Protein AF-A0A7K8Z6L1-F1 (afdb_monomer)

Radius of gyration: 81.65 Å; Cα contacts (8 Å, |Δi|>4): 0; chains: 1; bounding box: 143×23×242 Å

Foldseek 3Di:
DVVVVVVVVVVVVVVVVVVVVVVVVVVVVVVVVVVVVVVVVVVVVVVVVVVVVVVVVVVVVVVVVVVVVVVVVVVVVVVVVVVVVVVVVVVVVVVVVVVVVVVVVVVVVVVVVVVVVVVVVVVVVVVVVVVVVVVVVVVVVVVVVVVVVVVVVVVVVVVVVVVVVVVVVVVVVVVVVVVVVVVVVVPDPDDD

Structure (mmCIF, N/CA/C/O backbone):
data_AF-A0A7K8Z6L1-F1
#
_entry.id   AF-A0A7K8Z6L1-F1
#
loop_
_atom_site.group_PDB
_atom_site.id
_atom_site.type_symbol
_atom_site.label_atom_id
_atom_site.label_alt_id
_atom_site.label_comp_id
_atom_site.label_asym_id
_atom_site.label_entity_id
_atom_site.label_seq_id
_atom_site.pdbx_PDB_ins_code
_atom_site.Cartn_x
_atom_site.Cartn_y
_atom_site.Cartn_z
_atom_site.occupancy
_atom_site.B_iso_or_equiv
_atom_site.auth_seq_id
_atom_site.auth_comp_id
_atom_site.auth_asym_id
_atom_site.auth_atom_id
_atom_site.pdbx_PDB_model_num
ATOM 1 N N . GLY A 1 1 ? 60.116 11.862 -122.628 1.00 58.00 1 GLY A N 1
ATOM 2 C CA . GLY A 1 1 ? 59.256 12.726 -121.790 1.00 58.00 1 GLY A CA 1
ATOM 3 C C . GLY A 1 1 ? 58.070 11.979 -121.198 1.00 58.00 1 GLY A C 1
ATOM 4 O O . GLY A 1 1 ? 58.020 11.800 -119.991 1.00 58.00 1 GLY A O 1
ATOM 5 N N . VAL A 1 2 ? 57.140 11.505 -122.036 1.00 69.19 2 VAL A N 1
ATOM 6 C CA . VAL A 1 2 ? 55.803 11.019 -121.624 1.00 69.19 2 VAL A CA 1
ATOM 7 C C . VAL A 1 2 ? 55.806 9.755 -120.742 1.00 69.19 2 VAL A C 1
ATOM 9 O O . VAL A 1 2 ? 55.042 9.691 -119.783 1.00 69.19 2 VAL A O 1
ATOM 12 N N . PHE A 1 3 ? 56.673 8.769 -121.003 1.00 73.12 3 PHE A N 1
ATOM 13 C CA . PHE A 1 3 ? 56.763 7.545 -120.182 1.00 73.12 3 PHE A CA 1
ATOM 14 C C . PHE A 1 3 ? 57.293 7.808 -118.764 1.00 73.12 3 PHE A C 1
ATOM 16 O O . PHE A 1 3 ? 56.740 7.305 -117.789 1.00 73.12 3 PHE A O 1
ATOM 23 N N . LEU A 1 4 ? 58.334 8.639 -118.643 1.00 75.44 4 LEU A N 1
ATOM 24 C CA . LEU A 1 4 ? 58.909 9.017 -117.349 1.00 75.44 4 LEU A CA 1
ATOM 25 C C . LEU A 1 4 ? 57.911 9.848 -116.528 1.00 75.44 4 LEU A C 1
ATOM 27 O O . LEU A 1 4 ? 57.766 9.629 -115.331 1.00 75.44 4 LEU A O 1
ATOM 31 N N . TYR A 1 5 ? 57.173 10.743 -117.192 1.00 80.94 5 TYR A N 1
ATOM 32 C CA . TYR A 1 5 ? 56.110 11.539 -116.581 1.00 80.94 5 TYR A CA 1
ATOM 33 C C . TYR A 1 5 ? 54.961 10.670 -116.051 1.00 80.94 5 TYR A C 1
ATOM 35 O O . TYR A 1 5 ? 54.575 10.832 -114.899 1.00 80.94 5 TYR A O 1
ATOM 43 N N . ASN A 1 6 ? 54.471 9.695 -116.829 1.00 79.94 6 ASN A N 1
ATOM 44 C CA . ASN A 1 6 ? 53.424 8.771 -116.374 1.00 79.94 6 ASN A CA 1
ATOM 45 C C . ASN A 1 6 ? 53.887 7.891 -115.201 1.00 79.94 6 ASN A C 1
ATOM 47 O O . ASN A 1 6 ? 53.141 7.699 -114.243 1.00 79.94 6 ASN A O 1
ATOM 51 N N . HIS A 1 7 ? 55.129 7.395 -115.228 1.00 82.44 7 HIS A N 1
ATOM 52 C CA . HIS A 1 7 ? 55.682 6.607 -114.123 1.00 82.44 7 HIS A CA 1
ATOM 53 C C . HIS A 1 7 ? 55.830 7.440 -112.840 1.00 82.44 7 HIS A C 1
ATOM 55 O O . HIS A 1 7 ? 55.477 6.981 -111.752 1.00 82.44 7 HIS A O 1
ATOM 61 N N . LEU A 1 8 ? 56.305 8.683 -112.964 1.00 82.81 8 LEU A N 1
ATOM 62 C CA . LEU A 1 8 ? 56.377 9.631 -111.853 1.00 82.81 8 LEU A CA 1
ATOM 63 C C . LEU A 1 8 ? 54.981 9.984 -111.329 1.00 82.81 8 LEU A C 1
ATOM 65 O O . LEU A 1 8 ? 54.769 9.951 -110.123 1.00 82.81 8 LEU A O 1
ATOM 69 N N . GLN A 1 9 ? 54.010 10.231 -112.209 1.00 88.44 9 GLN A N 1
ATOM 70 C CA . GLN A 1 9 ? 52.623 10.511 -111.834 1.00 88.44 9 GLN A CA 1
ATOM 71 C C . GLN A 1 9 ? 51.982 9.332 -111.090 1.00 88.44 9 GLN A C 1
ATOM 73 O O . GLN A 1 9 ? 51.271 9.532 -110.107 1.00 88.44 9 GLN A O 1
ATOM 78 N N . GLN A 1 10 ? 52.258 8.097 -111.513 1.00 87.56 10 GLN A N 1
ATOM 79 C CA . GLN A 1 10 ? 51.780 6.901 -110.824 1.00 87.56 10 GLN A CA 1
ATOM 80 C C . GLN A 1 10 ? 52.437 6.738 -109.449 1.00 87.56 10 GLN A C 1
ATOM 82 O O . GLN A 1 10 ? 51.730 6.464 -108.481 1.00 87.56 10 GLN A O 1
ATOM 87 N N . LYS A 1 11 ? 53.752 6.985 -109.336 1.00 88.44 11 LYS A N 1
ATOM 88 C CA . LYS A 1 11 ? 54.462 6.988 -108.047 1.00 88.44 11 LYS A CA 1
ATOM 89 C C . LYS A 1 11 ? 53.935 8.055 -107.088 1.00 88.44 11 LYS A C 1
ATOM 91 O O . LYS A 1 11 ? 53.739 7.753 -105.911 1.00 88.44 11 LYS A O 1
ATOM 96 N N . VAL A 1 12 ? 53.660 9.261 -107.588 1.00 89.25 12 VAL A N 1
ATOM 97 C CA . VAL A 1 12 ? 53.046 10.351 -106.814 1.00 89.25 12 VAL A CA 1
ATOM 98 C C . VAL A 1 12 ? 51.666 9.931 -106.310 1.00 89.25 12 VAL A C 1
ATOM 100 O O . VAL A 1 12 ? 51.447 9.952 -105.105 1.00 89.25 12 VAL A O 1
ATOM 103 N N . ARG A 1 13 ? 50.790 9.406 -107.178 1.00 91.12 13 ARG A N 1
ATOM 104 C CA . ARG A 1 13 ? 49.461 8.907 -106.770 1.00 91.12 13 ARG A CA 1
ATOM 105 C C . ARG A 1 13 ? 49.534 7.798 -105.719 1.00 91.12 13 ARG A C 1
ATOM 107 O O . ARG A 1 13 ? 48.741 7.783 -104.782 1.00 91.12 13 ARG A O 1
ATOM 114 N N . THR A 1 14 ? 50.481 6.864 -105.839 1.00 91.19 14 THR A N 1
ATOM 115 C CA . THR A 1 14 ? 50.660 5.811 -104.825 1.00 91.19 14 THR A CA 1
ATOM 116 C C . THR A 1 14 ? 51.191 6.352 -103.499 1.00 91.19 14 THR A C 1
ATOM 118 O O . THR A 1 14 ? 50.758 5.890 -102.445 1.00 91.19 14 THR A O 1
ATOM 121 N N . ALA A 1 15 ? 52.094 7.337 -103.530 1.00 91.19 15 ALA A N 1
ATOM 122 C CA . ALA A 1 15 ? 52.601 7.988 -102.326 1.00 91.19 15 ALA A CA 1
ATOM 123 C C . ALA A 1 15 ? 51.504 8.810 -101.628 1.00 91.19 15 ALA A C 1
ATOM 125 O O . ALA A 1 15 ? 51.375 8.729 -100.409 1.00 91.19 15 ALA A O 1
ATOM 126 N N . GLU A 1 16 ? 50.671 9.524 -102.390 1.00 92.69 16 GLU A N 1
ATOM 127 C CA . GLU A 1 16 ? 49.499 10.253 -101.890 1.00 92.69 16 GLU A CA 1
ATOM 128 C C . GLU A 1 16 ? 48.486 9.307 -101.231 1.00 92.69 16 GLU A C 1
ATOM 130 O O . GLU A 1 16 ? 48.050 9.558 -100.108 1.00 92.69 16 GLU A O 1
ATOM 135 N N . ALA A 1 17 ? 48.172 8.173 -101.869 1.00 92.88 17 ALA A N 1
ATOM 136 C CA . ALA A 1 17 ? 47.269 7.170 -101.304 1.00 92.88 17 ALA A CA 1
ATOM 137 C C . ALA A 1 17 ? 47.815 6.553 -100.002 1.00 92.88 17 ALA A C 1
ATOM 139 O O . ALA A 1 17 ? 47.068 6.346 -99.042 1.00 92.88 17 ALA A O 1
ATOM 140 N N . LEU A 1 18 ? 49.124 6.280 -99.940 1.00 93.81 18 LEU A N 1
ATOM 141 C CA . LEU A 1 18 ? 49.773 5.755 -98.737 1.00 93.81 18 LEU A CA 1
ATOM 142 C C . LEU A 1 18 ? 49.800 6.798 -97.608 1.00 93.81 18 LEU A C 1
ATOM 144 O O . LEU A 1 18 ? 49.483 6.470 -96.466 1.00 93.81 18 LEU A O 1
ATOM 148 N N . ALA A 1 19 ? 50.116 8.057 -97.926 1.00 93.69 19 ALA A N 1
ATOM 149 C CA . ALA A 1 19 ? 50.075 9.167 -96.977 1.00 93.69 19 ALA A CA 1
ATOM 150 C C . ALA A 1 19 ? 48.660 9.381 -96.420 1.00 93.69 19 ALA A C 1
ATOM 152 O O . ALA A 1 19 ? 48.492 9.566 -95.215 1.00 93.69 19 ALA A O 1
ATOM 153 N N . GLN A 1 20 ? 47.632 9.275 -97.268 1.00 94.56 20 GLN A N 1
ATOM 154 C CA . GLN A 1 20 ? 46.238 9.359 -96.842 1.00 94.56 20 GLN A CA 1
ATOM 155 C C . GLN A 1 20 ? 45.852 8.196 -95.918 1.00 94.56 20 GLN A C 1
ATOM 157 O O . GLN A 1 20 ? 45.202 8.422 -94.898 1.00 94.56 20 GLN A O 1
ATOM 162 N N . LYS A 1 21 ? 46.307 6.969 -96.211 1.00 94.56 21 LYS A N 1
ATOM 163 C CA . LYS A 1 21 ? 46.099 5.807 -95.334 1.00 94.56 21 LYS A CA 1
ATOM 164 C C . LYS A 1 21 ? 46.774 5.990 -93.971 1.00 94.56 21 LYS A C 1
ATOM 166 O O . LYS A 1 21 ? 46.147 5.717 -92.952 1.00 94.56 21 LYS A O 1
ATOM 171 N N . TYR A 1 22 ? 48.017 6.477 -93.932 1.00 95.25 22 TYR A N 1
ATOM 172 C CA . TYR A 1 22 ? 48.707 6.754 -92.668 1.00 95.25 22 TYR A CA 1
ATOM 173 C C . TYR A 1 22 ? 48.041 7.873 -91.873 1.00 95.25 22 TYR A C 1
ATOM 175 O O . TYR A 1 22 ? 47.902 7.741 -90.661 1.00 95.25 22 TYR A O 1
ATOM 183 N N . LYS A 1 23 ? 47.558 8.927 -92.539 1.00 94.50 23 LYS A N 1
ATOM 184 C CA . LYS A 1 23 ? 46.781 9.987 -91.890 1.00 94.50 23 LYS A CA 1
ATOM 185 C C . LYS A 1 23 ? 45.506 9.433 -91.247 1.00 94.50 23 LYS A C 1
ATOM 187 O O . LYS A 1 23 ? 45.263 9.692 -90.075 1.00 94.50 23 LYS A O 1
ATOM 192 N N . GLN A 1 24 ? 44.743 8.610 -91.967 1.00 95.00 24 GLN A N 1
ATOM 193 C CA . GLN A 1 24 ? 43.543 7.962 -91.422 1.00 95.00 24 GLN A CA 1
ATOM 194 C C . GLN A 1 24 ? 43.868 7.029 -90.246 1.00 95.00 24 GLN A C 1
ATOM 196 O O . GLN A 1 24 ? 43.142 7.008 -89.257 1.00 95.00 24 GLN A O 1
ATOM 201 N N . GLN A 1 25 ? 44.966 6.270 -90.322 1.00 95.62 25 GLN A N 1
ATOM 202 C CA . GLN A 1 25 ? 45.417 5.421 -89.215 1.00 95.62 25 GLN A CA 1
ATOM 203 C C . GLN A 1 25 ? 45.851 6.241 -87.996 1.00 95.62 25 GLN A C 1
ATOM 205 O O . GLN A 1 25 ? 45.524 5.8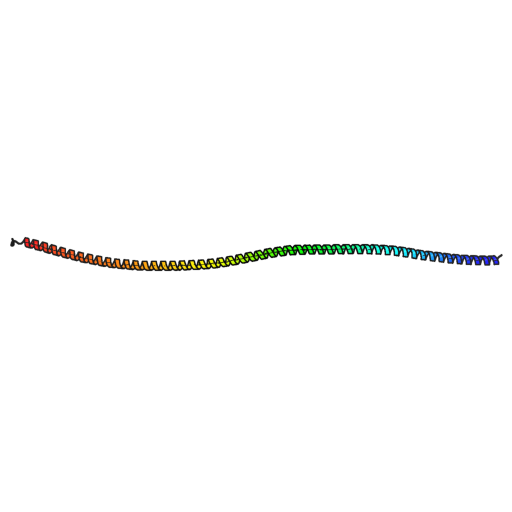71 -86.871 1.00 95.62 25 GLN A O 1
ATOM 210 N N . GLN A 1 26 ? 46.549 7.359 -88.208 1.00 95.44 26 GLN A N 1
ATOM 211 C CA . GLN A 1 26 ? 46.931 8.285 -87.147 1.00 95.44 26 GLN A CA 1
ATOM 212 C C . GLN A 1 26 ? 45.691 8.893 -86.483 1.00 95.44 26 GLN A C 1
ATOM 214 O O . GLN A 1 26 ? 45.598 8.878 -85.261 1.00 95.44 26 GLN A O 1
ATOM 219 N N . GLU A 1 27 ? 44.720 9.366 -87.267 1.00 95.56 27 GLU A N 1
ATOM 220 C CA . GLU A 1 27 ? 43.452 9.903 -86.761 1.00 95.56 27 GLU A CA 1
ATOM 221 C C . GLU A 1 27 ? 42.662 8.843 -85.978 1.00 95.56 27 GLU A C 1
ATOM 223 O O . GLU A 1 27 ? 42.174 9.122 -84.882 1.00 95.56 27 GLU A O 1
ATOM 228 N N . ALA A 1 28 ? 42.599 7.604 -86.480 1.00 95.31 28 ALA A N 1
ATOM 229 C CA . ALA A 1 28 ? 41.954 6.491 -85.786 1.00 95.31 28 ALA A CA 1
ATOM 230 C C . ALA A 1 28 ? 42.646 6.154 -84.454 1.00 95.31 28 ALA A C 1
ATOM 232 O O . ALA A 1 28 ? 41.971 5.957 -83.442 1.00 95.31 28 ALA A O 1
ATOM 233 N N . LEU A 1 29 ? 43.981 6.129 -84.428 1.00 95.56 29 LEU A N 1
ATOM 234 C CA . LEU A 1 29 ? 44.751 5.882 -83.209 1.00 95.56 29 LEU A CA 1
ATOM 235 C C . LEU A 1 29 ? 44.587 7.026 -82.199 1.00 95.56 29 LEU A C 1
ATOM 237 O O . LEU A 1 29 ? 44.376 6.774 -81.013 1.00 95.56 29 LEU A O 1
ATOM 241 N N . SER A 1 30 ? 44.632 8.280 -82.655 1.00 95.75 30 SER A N 1
ATOM 242 C CA . SER A 1 30 ? 44.376 9.452 -81.814 1.00 95.75 30 SER A CA 1
ATOM 243 C C . SER A 1 30 ? 42.973 9.416 -81.206 1.00 95.75 30 SER A C 1
ATOM 245 O O . SER A 1 30 ? 42.829 9.669 -80.011 1.00 95.75 30 SER A O 1
ATOM 247 N N . ALA A 1 31 ? 41.952 9.035 -81.981 1.00 95.81 31 ALA A N 1
ATOM 248 C CA . ALA A 1 31 ? 40.591 8.872 -81.473 1.00 95.81 31 ALA A CA 1
ATOM 249 C C . ALA A 1 31 ? 40.499 7.759 -80.415 1.00 95.81 31 ALA A C 1
ATOM 251 O O . ALA A 1 31 ? 39.883 7.952 -79.368 1.00 95.81 31 ALA A O 1
ATOM 252 N N . GLN A 1 32 ? 41.152 6.613 -80.636 1.00 96.50 32 GLN A N 1
ATOM 253 C CA . GLN A 1 32 ? 41.188 5.525 -79.652 1.00 96.50 32 GLN A CA 1
ATOM 254 C C . GLN A 1 32 ? 41.878 5.947 -78.350 1.00 96.50 32 GLN A C 1
ATOM 256 O O . GLN A 1 32 ? 41.360 5.681 -77.266 1.00 96.50 32 GLN A O 1
ATOM 261 N N . LEU A 1 33 ? 43.014 6.644 -78.437 1.00 96.69 33 LEU A N 1
ATOM 262 C CA . LEU A 1 33 ? 43.717 7.160 -77.261 1.00 96.69 33 LEU A CA 1
ATOM 263 C C . LEU A 1 33 ? 42.844 8.145 -76.479 1.00 96.69 33 LEU A C 1
ATOM 265 O O . LEU A 1 33 ? 42.751 8.030 -75.257 1.00 96.69 33 LEU A O 1
ATOM 269 N N . GLN A 1 34 ? 42.153 9.056 -77.168 1.00 96.81 34 GLN A N 1
ATOM 270 C CA . GLN A 1 34 ? 41.229 10.001 -76.540 1.00 96.81 34 GLN A CA 1
ATOM 271 C C . GLN A 1 34 ? 40.139 9.282 -75.726 1.00 96.81 34 GLN A C 1
ATOM 273 O O . GLN A 1 34 ? 39.912 9.613 -74.561 1.00 96.81 34 GLN A O 1
ATOM 278 N N . VAL A 1 35 ? 39.527 8.238 -76.294 1.00 97.69 35 VAL A N 1
ATOM 279 C CA . VAL A 1 35 ? 38.519 7.413 -75.606 1.00 97.69 35 VAL A CA 1
ATOM 280 C C . VAL A 1 35 ? 39.096 6.754 -74.347 1.00 97.69 35 VAL A C 1
ATOM 282 O O . VAL A 1 35 ? 38.456 6.771 -73.292 1.00 97.69 35 VAL A O 1
ATOM 285 N N . VAL A 1 36 ? 40.310 6.199 -74.429 1.00 97.38 36 VAL A N 1
ATOM 286 C CA . VAL A 1 36 ? 40.993 5.562 -73.289 1.00 97.38 36 VAL A CA 1
ATOM 287 C C . VAL A 1 36 ? 41.263 6.575 -72.174 1.00 97.38 36 VAL A C 1
ATOM 289 O O . VAL A 1 36 ? 40.993 6.283 -71.006 1.00 97.38 36 VAL A O 1
ATOM 292 N N . TYR A 1 37 ? 41.740 7.776 -72.509 1.00 97.50 37 TYR A N 1
ATOM 293 C CA . TYR A 1 37 ? 41.979 8.836 -71.526 1.00 97.50 37 TYR A CA 1
ATOM 294 C C . TYR A 1 37 ? 40.691 9.288 -70.842 1.00 97.50 37 TYR A C 1
ATOM 296 O O . TYR A 1 37 ? 40.653 9.412 -69.616 1.00 97.50 37 TYR A O 1
ATOM 304 N N . GLU A 1 38 ? 39.614 9.480 -71.598 1.00 96.94 38 GLU A N 1
ATOM 305 C CA . GLU A 1 38 ? 38.318 9.852 -71.034 1.00 96.94 38 GLU A CA 1
ATOM 306 C C . GLU A 1 38 ? 37.729 8.750 -70.155 1.00 96.94 38 GLU A C 1
ATOM 308 O O . GLU A 1 38 ? 37.131 9.034 -69.113 1.00 96.94 38 GLU A O 1
ATOM 313 N N . HIS A 1 39 ? 37.882 7.484 -70.550 1.00 97.81 39 HIS A N 1
ATOM 314 C CA . HIS A 1 39 ? 37.457 6.356 -69.731 1.00 97.81 39 HIS A CA 1
ATOM 315 C C . HIS A 1 39 ? 38.270 6.286 -68.435 1.00 97.81 39 HIS A C 1
ATOM 317 O O . HIS A 1 39 ? 37.687 6.127 -67.360 1.00 97.81 39 HIS A O 1
ATOM 323 N N . ARG A 1 40 ? 39.595 6.455 -68.503 1.00 97.25 40 ARG A N 1
ATOM 324 C CA . ARG A 1 40 ? 40.455 6.499 -67.316 1.00 97.25 40 ARG A CA 1
ATOM 325 C C . ARG A 1 40 ? 40.045 7.637 -66.383 1.00 97.25 40 ARG A C 1
ATOM 327 O O . ARG A 1 40 ? 39.841 7.399 -65.200 1.00 97.25 40 ARG A O 1
ATOM 334 N N . ALA A 1 41 ? 39.849 8.843 -66.914 1.00 97.38 41 ALA A N 1
ATOM 335 C CA . ALA A 1 41 ? 39.430 9.997 -66.123 1.00 97.38 41 ALA A CA 1
ATOM 336 C C . ALA A 1 41 ? 38.049 9.794 -65.473 1.00 97.38 41 ALA A C 1
ATOM 338 O O . ALA A 1 41 ? 37.828 10.216 -64.338 1.00 97.38 41 ALA A O 1
ATOM 339 N N . ARG A 1 42 ? 37.111 9.134 -66.169 1.00 97.88 42 ARG A N 1
ATOM 340 C CA . ARG A 1 42 ? 35.811 8.751 -65.596 1.00 97.88 42 ARG A CA 1
ATOM 341 C C . ARG A 1 42 ? 35.962 7.737 -64.464 1.00 97.88 42 ARG A C 1
ATOM 343 O O . ARG A 1 42 ? 35.386 7.957 -63.404 1.00 97.88 42 ARG A O 1
ATOM 350 N N . LEU A 1 43 ? 36.759 6.686 -64.660 1.00 97.94 43 LEU A N 1
ATOM 351 C CA . LEU A 1 43 ? 37.023 5.677 -63.630 1.00 97.94 43 LEU A CA 1
ATOM 352 C C . LEU A 1 43 ? 37.682 6.278 -62.388 1.00 97.94 43 LEU A C 1
ATOM 354 O O . LEU A 1 43 ? 37.267 5.970 -61.278 1.00 97.94 43 LEU A O 1
ATOM 358 N N . GLU A 1 44 ? 38.666 7.159 -62.567 1.00 97.44 44 GLU A N 1
ATOM 359 C CA . GLU A 1 44 ? 39.364 7.832 -61.468 1.00 97.44 44 GLU A CA 1
ATOM 360 C C . GLU A 1 44 ? 38.387 8.663 -60.618 1.00 97.44 44 GLU A C 1
ATOM 362 O O . GLU A 1 44 ? 38.371 8.550 -59.391 1.00 97.44 44 GLU A O 1
ATOM 367 N N . ARG A 1 45 ? 37.491 9.423 -61.268 1.00 97.88 45 ARG A N 1
ATOM 368 C CA . ARG A 1 45 ? 36.433 10.181 -60.580 1.00 97.88 45 ARG A CA 1
ATOM 369 C C . ARG A 1 45 ? 35.442 9.276 -59.850 1.00 97.88 45 ARG A C 1
ATOM 371 O O . ARG A 1 45 ? 35.105 9.563 -58.704 1.00 97.88 45 ARG A O 1
ATOM 378 N N . SER A 1 46 ? 34.986 8.195 -60.485 1.00 97.81 46 SER A N 1
ATOM 379 C CA . SER A 1 46 ? 34.087 7.223 -59.848 1.00 97.81 46 SER A CA 1
ATOM 380 C C . SER A 1 46 ? 34.739 6.569 -58.631 1.00 97.81 46 SER A C 1
ATOM 382 O O . SER A 1 46 ? 34.123 6.507 -57.575 1.00 97.81 46 SER A O 1
ATOM 384 N N . LEU A 1 47 ? 36.007 6.164 -58.734 1.00 97.88 47 LEU A N 1
ATOM 385 C CA . LEU A 1 47 ? 36.750 5.578 -57.621 1.00 97.88 47 LEU A CA 1
ATOM 386 C C . LEU A 1 47 ? 36.916 6.566 -56.460 1.00 97.88 47 LEU A C 1
ATOM 388 O O . LEU A 1 47 ? 36.783 6.185 -55.297 1.00 97.88 47 LEU A O 1
ATOM 392 N N . GLN A 1 48 ? 37.206 7.836 -56.755 1.00 97.62 48 GLN A N 1
ATOM 393 C CA . GLN A 1 48 ? 37.319 8.871 -55.729 1.00 97.62 48 GLN A CA 1
ATOM 394 C C . GLN A 1 48 ? 35.980 9.118 -55.026 1.00 97.62 48 GLN A C 1
ATOM 396 O O . GLN A 1 48 ? 35.956 9.254 -53.801 1.00 97.62 48 GLN A O 1
ATOM 401 N N . LYS A 1 49 ? 34.876 9.131 -55.782 1.00 98.06 49 LYS A N 1
ATOM 402 C CA . LYS A 1 49 ? 33.521 9.245 -55.236 1.00 98.06 49 LYS A CA 1
ATOM 403 C C . LYS A 1 49 ? 33.195 8.069 -54.310 1.00 98.06 49 LYS A C 1
ATOM 405 O O . LYS A 1 49 ? 32.873 8.308 -53.152 1.00 98.06 49 LYS A O 1
ATOM 410 N N . GLU A 1 50 ? 33.385 6.834 -54.771 1.00 97.75 50 GLU A N 1
ATOM 411 C CA . GLU A 1 50 ? 33.149 5.613 -53.981 1.00 97.75 50 GLU A CA 1
ATOM 412 C C . GLU A 1 50 ? 33.991 5.582 -52.697 1.00 97.75 50 GLU A C 1
ATOM 414 O O . GLU A 1 50 ? 33.501 5.247 -51.622 1.00 97.75 50 GLU A O 1
ATOM 419 N N . ARG A 1 51 ? 35.264 6.000 -52.762 1.00 97.75 51 ARG A N 1
ATOM 420 C CA . ARG A 1 51 ? 36.116 6.127 -51.566 1.00 97.75 51 ARG A CA 1
ATOM 421 C C . ARG A 1 51 ? 35.574 7.150 -50.569 1.00 97.75 51 ARG A C 1
ATOM 423 O O . ARG A 1 51 ? 35.625 6.906 -49.363 1.00 97.75 51 ARG A O 1
ATOM 430 N N . GLY A 1 52 ? 35.093 8.290 -51.063 1.00 97.94 52 GLY A N 1
ATOM 431 C CA . GLY A 1 52 ? 34.477 9.329 -50.240 1.00 97.94 52 GLY A CA 1
ATOM 432 C C . GLY A 1 52 ? 33.187 8.846 -49.580 1.00 97.94 52 GLY A C 1
ATOM 433 O O . GLY A 1 52 ? 33.017 9.013 -48.374 1.00 97.94 52 GLY A O 1
ATOM 434 N N . GLU A 1 53 ? 32.320 8.190 -50.348 1.00 98.00 53 GLU A N 1
ATOM 435 C CA . GLU A 1 53 ? 31.065 7.610 -49.863 1.00 98.00 53 GLU A CA 1
ATOM 436 C C . GLU A 1 53 ? 31.326 6.510 -48.834 1.00 98.00 53 GLU A C 1
ATOM 438 O O . GLU A 1 53 ? 30.774 6.567 -47.740 1.00 98.00 53 GLU A O 1
ATOM 443 N N . HIS A 1 54 ? 32.256 5.590 -49.102 1.00 98.25 54 HIS A N 1
ATOM 444 C CA . HIS A 1 54 ? 32.632 4.546 -48.150 1.00 98.25 54 HIS A CA 1
ATOM 445 C C . HIS A 1 54 ? 33.159 5.119 -46.828 1.00 98.25 54 HIS A C 1
ATOM 447 O O . HIS A 1 54 ? 32.784 4.649 -45.750 1.00 98.25 54 HIS A O 1
ATOM 453 N N . LYS A 1 55 ? 34.013 6.152 -46.891 1.00 98.31 55 LYS A N 1
ATOM 454 C CA . LYS A 1 55 ? 34.508 6.836 -45.690 1.00 98.31 55 LYS A CA 1
ATOM 455 C C . LYS A 1 55 ? 33.352 7.448 -44.898 1.00 98.31 55 LYS A C 1
ATOM 457 O O . LYS A 1 55 ? 33.273 7.219 -43.694 1.00 98.31 55 LYS A O 1
ATOM 462 N N . LYS A 1 56 ? 32.447 8.155 -45.577 1.00 98.25 56 LYS A N 1
ATOM 463 C CA . LYS A 1 56 ? 31.274 8.768 -44.952 1.00 98.25 56 LYS A CA 1
ATOM 464 C C . LYS A 1 56 ? 30.369 7.721 -44.302 1.00 98.25 56 LYS A C 1
ATOM 466 O O . LYS A 1 56 ? 30.049 7.847 -43.130 1.00 98.25 56 LYS A O 1
ATOM 471 N N . THR A 1 57 ? 30.034 6.638 -45.002 1.00 98.06 57 THR A N 1
ATOM 472 C CA . THR A 1 57 ? 29.207 5.555 -44.446 1.00 98.06 57 THR A 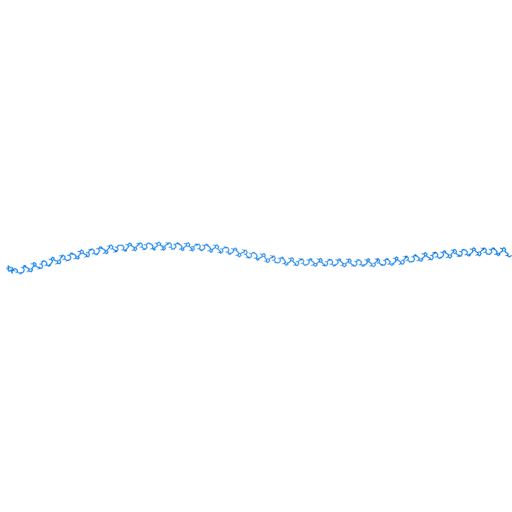CA 1
ATOM 473 C C . THR A 1 57 ? 29.843 4.923 -43.209 1.00 98.06 57 THR A C 1
ATOM 475 O O . THR A 1 57 ? 29.141 4.577 -42.261 1.00 98.06 57 THR A O 1
ATOM 478 N N . LYS A 1 58 ? 31.173 4.780 -43.185 1.00 98.31 58 LYS A N 1
ATOM 479 C CA . LYS A 1 58 ? 31.888 4.262 -42.014 1.00 98.31 58 LYS A CA 1
ATOM 480 C C . LYS A 1 58 ? 31.799 5.212 -40.815 1.00 98.31 58 LYS A C 1
ATOM 482 O O . LYS A 1 58 ? 31.645 4.738 -39.691 1.00 98.31 58 LYS A O 1
ATOM 487 N N . GLU A 1 59 ? 31.907 6.517 -41.050 1.00 98.06 59 GLU A N 1
ATOM 488 C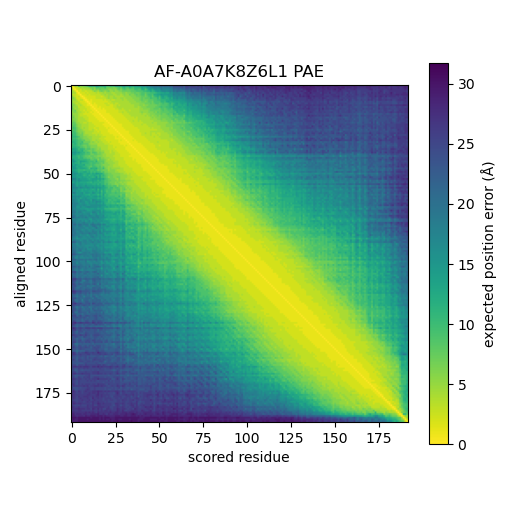 CA . GLU A 1 59 ? 31.743 7.551 -40.021 1.00 98.06 59 GLU A CA 1
ATOM 489 C C . GLU A 1 59 ? 30.297 7.585 -39.504 1.00 98.06 59 GLU A C 1
ATOM 491 O O . GLU A 1 59 ? 30.091 7.475 -38.296 1.00 98.06 59 GLU A O 1
ATOM 496 N N . ASP A 1 60 ? 29.306 7.600 -40.398 1.00 98.19 60 ASP A N 1
ATOM 497 C CA . ASP A 1 60 ? 27.878 7.585 -40.053 1.00 98.19 60 ASP A CA 1
ATOM 498 C C . ASP A 1 60 ? 27.510 6.338 -39.227 1.00 98.19 60 ASP A C 1
ATOM 500 O O . ASP A 1 60 ? 26.822 6.429 -38.210 1.00 98.19 60 ASP A O 1
ATOM 504 N N . PHE A 1 61 ? 28.019 5.161 -39.610 1.00 98.12 61 PHE A N 1
ATOM 505 C CA . PHE A 1 61 ? 27.792 3.925 -38.857 1.00 98.12 61 PHE A CA 1
ATOM 506 C C . PHE A 1 61 ? 28.417 3.968 -37.457 1.00 98.12 61 PHE A C 1
ATOM 508 O O . PHE A 1 61 ? 27.839 3.447 -36.499 1.00 98.12 61 PHE A O 1
ATOM 515 N N . LEU A 1 62 ? 29.597 4.582 -37.318 1.00 98.38 62 LEU A N 1
ATOM 516 C CA . LEU A 1 62 ? 30.243 4.740 -36.019 1.00 98.38 62 LEU A CA 1
ATOM 517 C C . LEU A 1 62 ? 29.439 5.678 -35.113 1.00 98.38 62 LEU A C 1
ATOM 519 O O . LEU A 1 62 ? 29.235 5.343 -33.947 1.00 98.38 62 LEU A O 1
ATOM 523 N N . VAL A 1 63 ? 28.957 6.801 -35.652 1.00 98.50 63 VAL A N 1
ATOM 524 C CA . VAL A 1 63 ? 28.081 7.736 -34.931 1.00 98.50 63 VAL A CA 1
ATOM 525 C C . VAL A 1 63 ? 26.811 7.023 -34.477 1.00 98.50 63 VAL A C 1
ATOM 527 O O . VAL A 1 63 ? 26.536 6.993 -33.281 1.00 98.50 63 VAL A O 1
ATOM 530 N N . TYR A 1 64 ? 26.117 6.334 -35.388 1.00 98.50 64 TYR A N 1
ATOM 531 C CA . TYR A 1 64 ? 24.914 5.566 -35.062 1.00 98.50 64 TYR A CA 1
ATOM 532 C C . TYR A 1 64 ? 25.150 4.557 -33.930 1.00 98.50 64 TYR A C 1
ATOM 534 O O . TYR A 1 64 ? 24.354 4.448 -32.998 1.00 98.50 64 TYR A O 1
ATOM 542 N N . LYS A 1 65 ? 26.270 3.823 -33.974 1.00 98.38 65 LYS A N 1
ATOM 543 C CA . LYS A 1 65 ? 26.617 2.853 -32.930 1.00 98.38 65 LYS A CA 1
ATOM 544 C C . LY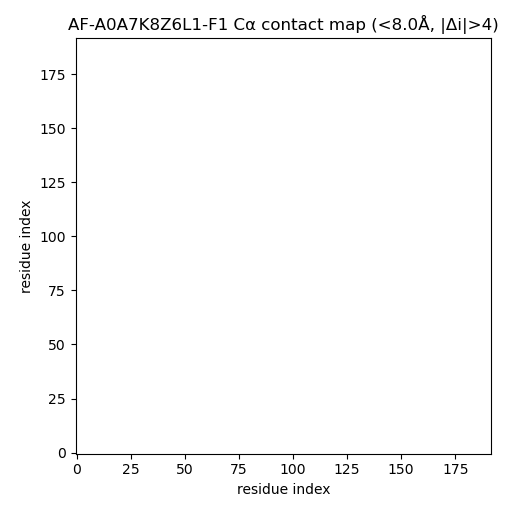S A 1 65 ? 26.840 3.525 -31.571 1.00 98.38 65 LYS A C 1
ATOM 546 O O . LYS A 1 65 ? 26.439 2.962 -30.552 1.00 98.38 65 LYS A O 1
ATOM 551 N N . LEU A 1 66 ? 27.495 4.685 -31.544 1.00 98.25 66 LEU A N 1
ATOM 552 C CA . LEU A 1 66 ? 27.736 5.438 -30.312 1.00 98.25 66 LEU A CA 1
ATOM 553 C C . LEU A 1 66 ? 26.431 5.993 -29.736 1.00 98.25 66 LEU A C 1
ATOM 555 O O . LEU A 1 66 ? 26.170 5.793 -28.553 1.00 98.25 66 LEU A O 1
ATOM 559 N N . GLU A 1 67 ? 25.585 6.593 -30.572 1.00 98.12 67 GLU A N 1
ATOM 560 C CA . GLU A 1 67 ? 24.279 7.124 -30.164 1.00 98.12 67 GLU A CA 1
ATOM 561 C C . GLU A 1 67 ? 23.359 6.019 -29.631 1.00 98.12 67 GLU A C 1
ATOM 563 O O . GLU A 1 67 ? 22.747 6.169 -28.572 1.00 98.12 67 GLU A O 1
ATOM 568 N N . ALA A 1 68 ? 23.310 4.866 -30.307 1.00 98.25 68 ALA A N 1
ATOM 569 C CA . ALA A 1 68 ? 22.539 3.714 -29.846 1.00 98.25 68 ALA A CA 1
ATOM 570 C C . ALA A 1 68 ? 23.042 3.191 -28.489 1.00 98.25 68 ALA A C 1
ATOM 572 O O . ALA A 1 68 ? 22.243 2.842 -27.616 1.00 98.25 68 ALA A O 1
ATOM 573 N N . GLN A 1 69 ? 24.363 3.161 -28.284 1.00 98.25 69 GLN A N 1
ATOM 574 C CA . GLN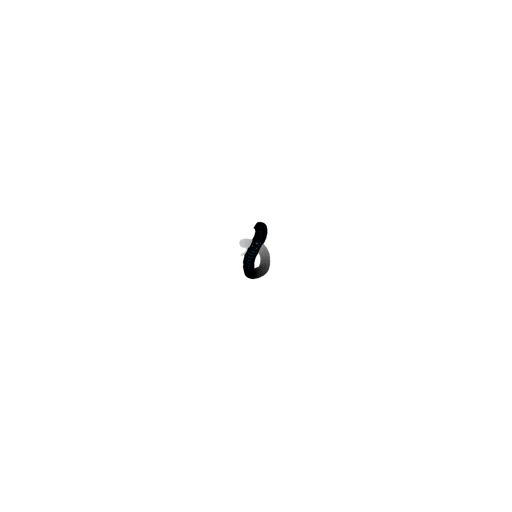 A 1 69 ? 24.956 2.740 -27.015 1.00 98.25 69 GLN A CA 1
ATOM 575 C C . GLN A 1 69 ? 24.667 3.738 -25.885 1.00 98.25 69 GLN A C 1
ATOM 577 O O . GLN A 1 69 ? 24.392 3.324 -24.757 1.00 98.25 69 GLN A O 1
ATOM 582 N N . GLU A 1 70 ? 24.726 5.039 -26.167 1.00 98.19 70 GLU A N 1
ATOM 583 C CA . GLU A 1 70 ? 24.404 6.090 -25.202 1.00 98.19 70 GLU A CA 1
ATOM 584 C C . GLU A 1 70 ? 22.926 6.044 -24.800 1.00 98.19 70 GLU A C 1
ATOM 586 O O . GLU A 1 70 ? 22.616 6.057 -23.606 1.00 98.19 70 GLU A O 1
ATOM 591 N N . ALA A 1 71 ? 22.022 5.893 -25.772 1.00 98.31 71 ALA A N 1
ATOM 592 C CA . ALA A 1 71 ? 20.591 5.747 -25.524 1.00 98.31 71 ALA A CA 1
ATOM 593 C C . ALA A 1 71 ? 20.292 4.534 -24.628 1.00 98.31 71 ALA A C 1
ATOM 595 O O . ALA A 1 71 ? 19.583 4.667 -23.629 1.00 98.31 71 ALA A O 1
ATOM 596 N N . LEU A 1 72 ? 20.904 3.381 -24.922 1.00 98.31 72 LEU A N 1
ATOM 597 C CA . LEU A 1 72 ? 20.762 2.171 -24.110 1.00 98.31 72 LEU A CA 1
ATOM 598 C C . LEU A 1 72 ? 21.286 2.370 -22.680 1.00 98.31 72 LEU A C 1
ATOM 600 O O . LEU A 1 72 ? 20.654 1.943 -21.712 1.00 98.31 72 LEU A O 1
ATOM 604 N N . ASN A 1 73 ? 22.441 3.021 -22.524 1.00 98.19 73 ASN A N 1
ATOM 605 C CA . ASN A 1 73 ? 23.014 3.297 -21.206 1.00 98.19 73 ASN A CA 1
ATOM 606 C C . ASN A 1 73 ? 22.120 4.237 -20.387 1.00 98.19 73 ASN A C 1
ATOM 608 O O . ASN A 1 73 ? 21.928 4.010 -19.190 1.00 98.19 73 ASN A O 1
ATOM 612 N N . LYS A 1 74 ? 21.544 5.255 -21.033 1.00 98.56 74 LYS A N 1
ATOM 613 C CA . LYS A 1 74 ? 20.600 6.182 -20.407 1.00 98.56 74 LYS A CA 1
ATOM 614 C C . LYS A 1 74 ? 19.329 5.466 -19.957 1.00 98.56 74 LYS A C 1
ATOM 616 O O . LYS A 1 74 ? 18.942 5.595 -18.800 1.00 98.56 74 LYS A O 1
ATOM 621 N N . GLU A 1 75 ? 18.733 4.648 -20.821 1.00 98.00 75 GLU A N 1
ATOM 622 C CA . GLU A 1 75 ? 17.539 3.869 -20.480 1.00 98.00 75 GLU A CA 1
ATOM 623 C C . GLU A 1 75 ? 17.805 2.888 -19.328 1.00 98.00 75 GLU A C 1
ATOM 625 O O . GLU A 1 75 ? 17.006 2.779 -18.396 1.00 98.00 75 GLU A O 1
ATOM 630 N N . LYS A 1 76 ? 18.968 2.225 -19.330 1.00 98.38 76 LYS A N 1
ATOM 631 C CA . LYS A 1 76 ? 19.391 1.347 -18.232 1.00 98.38 76 LYS A CA 1
ATOM 632 C C . LYS A 1 76 ? 19.502 2.107 -16.909 1.00 98.38 76 LYS A C 1
ATOM 634 O O . LYS A 1 76 ? 19.029 1.607 -15.886 1.00 98.38 76 LYS A O 1
ATOM 639 N N . GLN A 1 77 ? 20.106 3.296 -16.919 1.00 98.31 77 GLN A N 1
ATOM 640 C CA . GLN A 1 77 ? 20.228 4.130 -15.724 1.00 98.31 77 GLN A CA 1
ATOM 641 C C . GLN A 1 77 ? 18.856 4.594 -15.224 1.00 98.31 77 GLN A C 1
ATOM 643 O O . GLN A 1 77 ? 18.569 4.492 -14.030 1.00 98.31 77 GLN A O 1
ATOM 648 N N . ASP A 1 78 ? 17.984 5.039 -16.127 1.00 98.12 78 ASP A N 1
ATOM 649 C CA . ASP A 1 78 ? 16.626 5.465 -15.791 1.00 98.12 78 ASP A CA 1
ATOM 650 C C . ASP A 1 78 ? 15.807 4.311 -15.203 1.00 98.12 78 ASP A C 1
ATOM 652 O O . ASP A 1 78 ? 15.136 4.477 -14.181 1.00 98.12 78 ASP A O 1
ATOM 656 N N . SER A 1 79 ? 15.904 3.116 -15.790 1.00 98.12 79 SER A N 1
ATOM 657 C CA . SER A 1 79 ? 15.268 1.906 -15.268 1.00 98.12 79 SER A CA 1
ATOM 658 C C . SER A 1 79 ? 15.788 1.547 -13.874 1.00 98.12 79 SER A C 1
ATOM 660 O O . SER A 1 79 ? 15.001 1.237 -12.978 1.00 98.12 79 SER A O 1
ATOM 662 N N . MET A 1 80 ? 17.102 1.632 -13.652 1.00 98.25 80 MET A N 1
ATOM 663 C CA . MET A 1 80 ? 17.712 1.369 -12.346 1.00 98.25 80 MET A CA 1
ATOM 664 C C . MET A 1 80 ? 17.236 2.369 -11.283 1.00 98.25 80 MET A C 1
ATOM 666 O O . MET A 1 80 ? 16.886 1.967 -10.172 1.00 98.25 80 MET A O 1
ATOM 670 N N . ASN A 1 81 ? 17.144 3.654 -11.636 1.00 98.31 81 ASN A N 1
ATOM 671 C CA . ASN A 1 81 ? 16.630 4.701 -10.753 1.00 98.31 81 ASN A CA 1
ATOM 672 C C . ASN A 1 81 ? 15.153 4.461 -10.393 1.00 98.31 81 ASN A C 1
ATOM 674 O O . ASN A 1 81 ? 14.782 4.525 -9.219 1.00 98.31 81 ASN A O 1
ATOM 678 N N . ARG A 1 82 ? 14.312 4.126 -11.384 1.00 98.44 82 ARG A N 1
ATOM 679 C CA . ARG A 1 82 ? 12.891 3.788 -11.170 1.00 98.44 82 ARG A CA 1
ATOM 680 C C . ARG A 1 82 ? 12.733 2.574 -10.261 1.00 98.44 82 ARG A C 1
ATOM 682 O O . ARG A 1 82 ? 11.929 2.612 -9.332 1.00 98.44 82 ARG A O 1
ATOM 689 N N . TYR A 1 83 ? 13.522 1.526 -10.492 1.00 98.44 83 TYR A N 1
ATOM 690 C CA . TYR A 1 83 ? 13.528 0.340 -9.642 1.00 98.44 83 TYR A CA 1
ATOM 691 C C . TYR A 1 83 ? 13.931 0.675 -8.199 1.00 98.44 83 TYR A C 1
ATOM 693 O O . TYR A 1 83 ? 13.270 0.237 -7.259 1.00 98.44 83 TYR A O 1
ATOM 701 N N . GLY A 1 84 ? 14.969 1.497 -8.011 1.00 98.50 84 GLY A N 1
ATOM 702 C CA . GLY A 1 84 ? 15.396 1.956 -6.688 1.00 98.50 84 GLY A CA 1
ATOM 703 C C . GLY A 1 84 ? 14.294 2.710 -5.938 1.00 98.50 84 GLY A C 1
ATOM 704 O O . GLY A 1 84 ? 14.017 2.406 -4.775 1.00 98.50 84 GLY A O 1
ATOM 705 N N . ALA A 1 85 ? 13.611 3.638 -6.615 1.00 98.31 85 ALA A N 1
ATOM 706 C CA . ALA A 1 85 ? 12.484 4.375 -6.044 1.00 98.31 85 ALA A CA 1
ATOM 707 C C . ALA A 1 85 ? 11.321 3.443 -5.664 1.00 98.31 85 ALA A C 1
ATOM 709 O O . ALA A 1 85 ? 10.813 3.518 -4.544 1.00 98.31 85 ALA A O 1
ATOM 710 N N . LEU A 1 86 ? 10.946 2.525 -6.559 1.00 98.56 86 LEU A N 1
ATOM 711 C CA . LEU A 1 86 ? 9.864 1.569 -6.325 1.00 98.56 86 LEU A CA 1
ATOM 712 C C . LEU A 1 86 ? 10.179 0.613 -5.166 1.00 98.56 86 LEU A C 1
ATOM 714 O O . LEU A 1 86 ? 9.319 0.345 -4.332 1.00 98.56 86 LEU A O 1
ATOM 718 N N . SER A 1 87 ? 11.419 0.134 -5.075 1.00 98.44 87 SER A N 1
ATOM 719 C CA . SER A 1 87 ? 11.877 -0.731 -3.983 1.00 98.44 87 SER A CA 1
ATOM 720 C C . SER A 1 87 ? 11.801 -0.023 -2.625 1.00 98.44 87 SER A C 1
ATOM 722 O O . SER A 1 87 ? 11.291 -0.583 -1.650 1.00 98.44 87 SER A O 1
ATOM 724 N N . SER A 1 88 ? 12.223 1.245 -2.567 1.00 98.56 88 SER A N 1
ATOM 725 C CA . SER A 1 88 ? 12.090 2.074 -1.363 1.00 98.56 88 SER A CA 1
ATOM 726 C C . SER A 1 88 ? 10.622 2.274 -0.968 1.00 98.56 88 SER A C 1
ATOM 728 O O . SER A 1 88 ? 10.255 2.043 0.186 1.00 98.56 88 SER A O 1
ATOM 730 N N . GLN A 1 89 ? 9.758 2.609 -1.933 1.00 98.50 89 GLN A N 1
ATOM 731 C CA . GLN A 1 89 ? 8.316 2.744 -1.701 1.00 98.50 89 GLN A CA 1
ATOM 732 C C . GLN A 1 89 ? 7.690 1.443 -1.190 1.00 98.50 89 GLN A C 1
ATOM 734 O O . GLN A 1 89 ? 6.930 1.468 -0.224 1.00 98.50 89 GLN A O 1
ATOM 739 N N . HIS A 1 90 ? 8.046 0.300 -1.781 1.00 98.56 90 HIS A N 1
ATOM 740 C CA . HIS A 1 90 ? 7.573 -1.005 -1.329 1.00 98.56 90 HIS A CA 1
ATOM 741 C C . HIS A 1 90 ? 7.977 -1.282 0.124 1.00 98.56 90 HIS A C 1
ATOM 743 O O . HIS A 1 90 ? 7.152 -1.733 0.916 1.00 98.56 90 HIS A O 1
ATOM 749 N N . LYS A 1 91 ? 9.223 -0.968 0.500 1.00 98.69 91 LYS A N 1
ATOM 750 C CA . LYS A 1 91 ? 9.702 -1.130 1.879 1.00 98.69 91 LYS A CA 1
ATOM 751 C C . LYS A 1 91 ? 8.901 -0.275 2.866 1.00 98.69 91 LYS A C 1
ATOM 753 O O . LYS A 1 91 ? 8.534 -0.768 3.928 1.00 98.69 91 LYS A O 1
ATOM 758 N N . ILE A 1 92 ? 8.610 0.977 2.511 1.00 98.56 92 ILE A N 1
ATOM 759 C CA . ILE A 1 92 ? 7.802 1.883 3.342 1.00 98.56 92 ILE A CA 1
ATOM 760 C C . ILE A 1 92 ? 6.383 1.333 3.511 1.00 98.56 92 ILE A C 1
ATOM 762 O O . ILE A 1 92 ? 5.916 1.201 4.639 1.00 98.56 92 ILE A O 1
ATOM 766 N N . LEU A 1 93 ? 5.727 0.959 2.411 1.00 98.62 93 LEU A N 1
ATOM 767 C CA . LEU A 1 93 ? 4.368 0.412 2.435 1.00 98.62 93 LEU A CA 1
ATOM 768 C C . LEU A 1 93 ? 4.281 -0.886 3.238 1.00 98.62 93 LEU A C 1
ATOM 770 O O . LEU A 1 93 ? 3.330 -1.081 3.990 1.00 98.62 93 LEU A O 1
ATOM 774 N N . LYS A 1 94 ? 5.283 -1.761 3.116 1.00 98.62 94 LYS A N 1
ATOM 775 C CA . LYS A 1 94 ? 5.356 -2.996 3.897 1.00 98.62 94 LYS A CA 1
ATOM 776 C C . LYS A 1 94 ? 5.431 -2.705 5.396 1.00 98.62 94 LYS A C 1
ATOM 778 O O . LYS A 1 94 ? 4.662 -3.279 6.158 1.00 98.62 94 LYS A O 1
ATOM 783 N N . ASN A 1 95 ? 6.302 -1.783 5.805 1.00 98.56 95 ASN A N 1
ATOM 784 C CA . ASN A 1 95 ? 6.416 -1.394 7.210 1.00 98.56 95 ASN A CA 1
ATOM 785 C C . ASN A 1 95 ? 5.105 -0.785 7.733 1.00 98.56 95 ASN A C 1
ATOM 787 O O . ASN A 1 95 ? 4.628 -1.180 8.789 1.00 98.56 95 ASN A O 1
ATOM 791 N N . GLN A 1 96 ? 4.481 0.112 6.962 1.00 98.56 96 GLN A N 1
ATOM 792 C CA . GLN A 1 96 ? 3.188 0.704 7.321 1.00 98.56 96 GLN A CA 1
ATOM 793 C C . GLN A 1 96 ? 2.090 -0.353 7.472 1.00 98.56 96 GLN A C 1
ATOM 795 O O . GLN A 1 96 ? 1.290 -0.293 8.402 1.00 98.56 96 GLN A O 1
ATOM 800 N N . HIS A 1 97 ? 2.052 -1.335 6.571 1.00 98.62 97 HIS A N 1
ATOM 801 C CA . HIS A 1 97 ? 1.122 -2.452 6.666 1.00 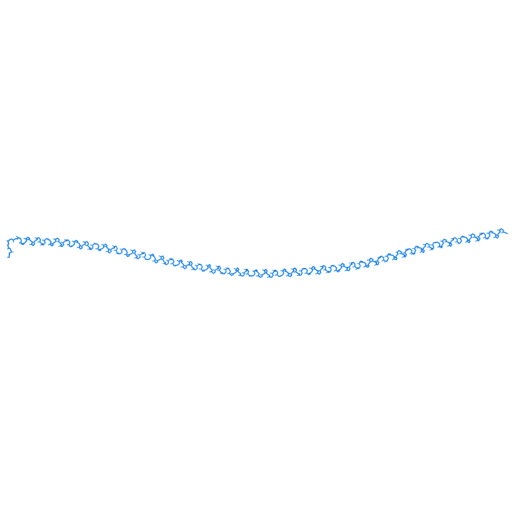98.62 97 HIS A CA 1
ATOM 802 C C . HIS A 1 97 ? 1.346 -3.262 7.951 1.00 98.62 97 HIS A C 1
ATOM 804 O O . HIS A 1 97 ? 0.383 -3.593 8.645 1.00 98.62 97 HIS A O 1
ATOM 810 N N . ASP A 1 98 ? 2.601 -3.566 8.284 1.00 98.62 98 ASP A N 1
ATOM 811 C CA . ASP A 1 98 ? 2.939 -4.328 9.487 1.00 98.62 98 ASP A CA 1
ATOM 812 C C . ASP A 1 98 ? 2.578 -3.554 10.771 1.00 98.62 98 ASP A C 1
ATOM 814 O O . ASP A 1 98 ? 2.022 -4.142 11.704 1.00 98.62 98 ASP A O 1
ATOM 818 N N . ASP A 1 99 ? 2.775 -2.232 10.786 1.00 98.62 99 ASP A N 1
ATOM 819 C CA . ASP A 1 99 ? 2.368 -1.355 11.890 1.00 98.62 99 ASP A CA 1
ATOM 820 C C . ASP A 1 99 ? 0.842 -1.332 12.073 1.00 98.62 99 ASP A C 1
ATOM 822 O O . ASP A 1 99 ? 0.343 -1.524 13.185 1.00 98.62 99 ASP A O 1
ATOM 826 N N . VAL A 1 100 ? 0.078 -1.162 10.988 1.00 98.69 100 VAL A N 1
ATOM 827 C CA . VAL A 1 100 ? -1.397 -1.175 11.030 1.00 98.69 100 VAL A CA 1
ATOM 828 C C . VAL A 1 100 ? -1.921 -2.540 11.469 1.00 98.69 100 VAL A C 1
ATOM 830 O O . VAL A 1 100 ? -2.847 -2.625 12.277 1.00 98.69 100 VAL A O 1
ATOM 833 N N . LYS A 1 101 ? -1.313 -3.629 10.990 1.00 98.69 101 LYS A N 1
ATOM 834 C CA . LYS A 1 101 ? -1.671 -4.989 11.403 1.00 98.69 101 LYS A CA 1
ATOM 835 C C . LYS A 1 101 ? -1.467 -5.190 12.905 1.00 98.69 101 LYS A C 1
ATOM 837 O O . LYS A 1 101 ? -2.314 -5.805 13.554 1.00 98.69 101 LYS A O 1
ATOM 842 N N . LYS A 1 102 ? -0.374 -4.660 13.462 1.00 98.75 102 LYS A N 1
ATOM 843 C CA . LYS A 1 102 ? -0.120 -4.692 14.906 1.00 98.75 102 LYS A CA 1
ATOM 844 C C . LYS A 1 102 ? -1.162 -3.878 15.675 1.00 98.75 102 LYS A C 1
ATOM 846 O O . LYS A 1 102 ? -1.753 -4.403 16.612 1.00 98.75 102 LYS A O 1
ATOM 851 N N . GLN A 1 103 ? -1.451 -2.651 15.238 1.00 98.62 103 GLN A N 1
ATOM 852 C CA . GLN A 1 103 ? -2.478 -1.804 15.859 1.00 98.62 103 GLN A CA 1
ATOM 853 C C . GLN A 1 103 ? -3.861 -2.468 15.860 1.00 98.62 103 GLN A C 1
ATOM 855 O O . GLN A 1 103 ? -4.575 -2.409 16.859 1.00 98.62 103 GLN A O 1
ATOM 860 N N . LEU A 1 104 ? -4.234 -3.133 14.762 1.00 98.62 104 LEU A N 1
ATOM 861 C CA . LEU A 1 104 ? -5.487 -3.878 14.670 1.00 98.62 104 LEU A CA 1
ATOM 862 C C . LEU A 1 104 ? -5.545 -5.010 15.702 1.00 98.62 104 LEU A C 1
ATOM 864 O O . LEU A 1 104 ? -6.567 -5.178 16.366 1.00 98.62 104 LEU A O 1
ATOM 868 N N . LEU A 1 105 ? -4.459 -5.772 15.844 1.00 98.75 105 LEU A N 1
ATOM 869 C CA . LEU A 1 105 ? -4.377 -6.859 16.817 1.00 98.75 105 LEU A CA 1
ATOM 870 C C . LEU A 1 105 ? -4.487 -6.328 18.255 1.00 98.75 105 LEU A C 1
ATOM 872 O O . LEU A 1 105 ? -5.264 -6.860 19.048 1.00 98.75 105 LEU A O 1
ATOM 876 N N . ASP A 1 106 ? -3.777 -5.245 18.570 1.00 98.69 106 ASP A N 1
ATOM 877 C CA . ASP A 1 106 ? -3.820 -4.607 19.888 1.00 98.69 106 ASP A CA 1
ATOM 878 C C . ASP A 1 106 ? -5.236 -4.098 20.216 1.00 98.69 106 ASP A C 1
ATOM 880 O O . ASP A 1 106 ? -5.752 -4.348 21.308 1.00 98.69 106 ASP A O 1
ATOM 884 N N . LEU A 1 107 ? -5.916 -3.465 19.253 1.00 98.75 107 LEU A N 1
ATOM 885 C CA . LEU A 1 107 ? -7.305 -3.020 19.406 1.00 98.75 107 LEU A CA 1
ATOM 886 C C . LEU A 1 107 ? -8.280 -4.187 19.592 1.00 98.75 107 LEU A C 1
ATOM 888 O O . LEU A 1 107 ? -9.193 -4.099 20.414 1.00 98.75 107 LEU A O 1
ATOM 892 N N . GLN A 1 108 ? -8.095 -5.293 18.870 1.00 98.62 108 GLN A N 1
ATOM 893 C CA . GLN A 1 108 ? -8.911 -6.497 19.051 1.00 98.62 108 GLN A CA 1
ATOM 894 C C . GLN A 1 108 ? -8.743 -7.083 20.457 1.00 98.62 108 GLN A C 1
ATOM 896 O O . GLN A 1 108 ? -9.732 -7.456 21.094 1.00 98.62 108 GLN A O 1
ATOM 901 N N . LEU A 1 109 ? -7.512 -7.127 20.973 1.00 98.62 109 LEU A N 1
ATOM 902 C CA . LEU A 1 109 ? -7.235 -7.577 22.337 1.00 98.62 109 LEU A CA 1
ATOM 903 C C . LEU A 1 109 ? -7.875 -6.651 23.378 1.00 98.62 109 LEU A C 1
ATOM 905 O O . LEU A 1 109 ? -8.532 -7.134 24.303 1.00 98.62 109 LEU A O 1
ATOM 909 N N . GLN A 1 110 ? -7.754 -5.333 23.203 1.00 98.56 110 GLN A N 1
ATOM 910 C CA . GLN A 1 110 ? -8.395 -4.348 24.078 1.00 98.56 110 GLN A CA 1
ATOM 911 C C . GLN A 1 110 ? -9.920 -4.478 24.066 1.00 98.56 110 GLN A C 1
ATOM 913 O O . GLN A 1 110 ? -10.539 -4.498 25.128 1.00 98.56 110 GLN A O 1
ATOM 918 N N . HIS A 1 111 ? -10.530 -4.626 22.887 1.00 98.50 111 HIS A N 1
ATOM 919 C CA . HIS A 1 111 ? -11.972 -4.813 22.758 1.00 98.50 111 HIS A CA 1
ATOM 920 C C . HIS A 1 111 ? -12.449 -6.073 23.492 1.00 98.50 111 HIS A C 1
ATOM 922 O O . HIS A 1 111 ? -13.425 -6.023 24.240 1.00 98.50 111 HIS A O 1
ATOM 928 N N . ASN A 1 112 ? -11.741 -7.193 23.327 1.00 98.38 112 ASN A N 1
ATOM 929 C CA . ASN A 1 112 ? -12.075 -8.444 24.005 1.00 98.38 112 ASN A CA 1
ATOM 930 C C . ASN A 1 112 ? -11.936 -8.331 25.528 1.00 98.38 112 ASN A C 1
ATOM 932 O O . ASN A 1 112 ? -12.809 -8.808 26.256 1.00 98.38 112 ASN A O 1
ATOM 936 N N . SER A 1 113 ? -10.880 -7.664 26.003 1.00 98.56 113 SER A N 1
ATOM 937 C CA . SER A 1 113 ? -10.681 -7.378 27.426 1.00 98.56 113 SER A CA 1
ATOM 938 C C . SER A 1 113 ? -11.827 -6.531 27.985 1.00 98.56 113 SER A C 1
ATOM 940 O O . SER A 1 113 ? -12.481 -6.925 28.949 1.00 98.56 113 SER A O 1
ATOM 942 N N . LEU A 1 114 ? -12.163 -5.423 27.318 1.00 98.56 114 LEU A N 1
ATOM 943 C CA . LEU A 1 114 ? -13.237 -4.530 27.748 1.00 98.56 114 LEU A CA 1
ATOM 944 C C . LEU A 1 114 ? -14.604 -5.225 27.742 1.00 98.56 114 LEU A C 1
ATOM 946 O O . LEU A 1 114 ? -15.401 -5.036 28.657 1.00 98.56 114 LEU A O 1
ATOM 950 N N . LYS A 1 115 ? -14.871 -6.067 26.739 1.00 98.62 115 LYS A N 1
ATOM 951 C CA . LYS A 1 115 ? -16.094 -6.875 26.664 1.00 98.62 115 LYS A CA 1
ATOM 952 C C . LYS A 1 115 ? -16.202 -7.850 27.839 1.00 98.62 115 LYS A C 1
ATOM 954 O O . LYS A 1 115 ? -17.292 -8.025 28.385 1.00 98.62 115 LYS A O 1
ATOM 959 N N . LEU A 1 116 ? -15.091 -8.480 28.226 1.00 98.56 116 LEU A N 1
ATOM 960 C CA . LEU A 1 116 ? -15.046 -9.378 29.378 1.00 98.56 116 LEU A CA 1
ATOM 961 C C . LEU A 1 116 ? -15.266 -8.617 30.689 1.00 98.56 116 LEU A C 1
ATOM 963 O O . LEU A 1 116 ? -16.077 -9.049 31.506 1.00 98.56 116 LEU A O 1
ATOM 967 N N . GLU A 1 117 ? -14.593 -7.483 30.874 1.00 98.56 117 GLU A N 1
ATOM 968 C CA . GLU A 1 117 ? -14.760 -6.641 32.062 1.00 98.56 117 GLU A CA 1
ATOM 969 C C . GLU A 1 117 ? -16.194 -6.116 32.179 1.00 98.56 117 GLU A C 1
ATOM 971 O O . GLU A 1 117 ? -16.818 -6.272 33.225 1.00 98.56 117 GLU A O 1
ATOM 976 N N . HIS A 1 118 ? -16.783 -5.623 31.085 1.00 98.50 118 HIS A N 1
ATOM 977 C CA . HIS A 1 118 ? -18.180 -5.192 31.073 1.00 98.50 118 HIS A CA 1
ATOM 978 C C . HIS A 1 118 ? -19.138 -6.321 31.478 1.00 98.50 118 HIS A C 1
ATOM 980 O O . HIS A 1 118 ? -20.045 -6.104 32.283 1.00 98.50 118 HIS A O 1
ATOM 986 N N . ARG A 1 119 ? -18.914 -7.545 30.976 1.00 98.56 119 ARG A N 1
ATOM 987 C CA . ARG A 1 119 ? -19.705 -8.720 31.366 1.00 98.56 119 ARG A CA 1
ATOM 988 C C . ARG A 1 119 ? -19.590 -9.007 32.866 1.00 98.56 119 ARG A C 1
ATOM 990 O O . ARG A 1 119 ? -20.617 -9.213 33.505 1.00 98.56 119 ARG A O 1
ATOM 997 N N . LYS A 1 120 ? -18.377 -8.985 33.429 1.00 98.62 120 LYS A N 1
ATOM 998 C CA . LYS A 1 120 ? -18.153 -9.194 34.871 1.00 98.62 120 LYS A CA 1
ATOM 999 C C . LYS A 1 120 ? -18.843 -8.123 35.714 1.00 98.62 120 LYS A C 1
ATOM 1001 O O . LYS A 1 120 ? -19.483 -8.443 36.712 1.00 98.62 120 LYS A O 1
ATOM 1006 N N . THR A 1 121 ? -18.733 -6.855 35.318 1.00 98.62 121 THR A N 1
ATOM 1007 C CA . THR A 1 121 ? -19.389 -5.744 36.018 1.00 98.62 121 THR A CA 1
ATOM 1008 C C . THR A 1 121 ? -20.907 -5.894 35.995 1.00 98.62 121 THR A C 1
ATOM 1010 O O . THR A 1 121 ? -21.550 -5.729 37.030 1.00 98.62 121 THR A O 1
ATOM 1013 N N . LEU A 1 122 ? -21.482 -6.255 34.844 1.00 98.56 122 LEU A N 1
ATOM 1014 C CA . LEU A 1 122 ? -22.920 -6.476 34.708 1.00 98.56 122 LEU A CA 1
ATOM 1015 C C . LEU A 1 122 ? -23.407 -7.625 35.602 1.00 98.56 122 LEU A C 1
ATOM 1017 O O . LEU A 1 122 ? -24.415 -7.483 36.291 1.00 98.56 122 LEU A O 1
ATOM 1021 N N . GLU A 1 123 ? -22.673 -8.737 35.629 1.00 98.56 123 GLU A N 1
ATOM 1022 C CA . GLU A 1 123 ? -22.989 -9.897 36.466 1.00 98.56 123 GLU A CA 1
ATOM 1023 C C . GLU A 1 123 ? -22.917 -9.555 37.963 1.00 98.56 123 GLU A C 1
ATOM 1025 O O . GLU A 1 123 ? -23.852 -9.842 38.710 1.00 98.56 123 GLU A O 1
ATOM 1030 N N . SER A 1 124 ? -21.875 -8.831 38.382 1.00 98.56 124 SER A N 1
ATOM 1031 C CA . SER A 1 124 ? -21.726 -8.335 39.756 1.00 98.56 124 SER A CA 1
ATOM 1032 C C . SER A 1 124 ? -22.865 -7.393 40.168 1.00 98.56 124 SER A C 1
ATOM 1034 O O . SER A 1 124 ? -23.454 -7.544 41.242 1.00 98.56 124 SER A O 1
ATOM 1036 N N . HIS A 1 125 ? -23.246 -6.450 39.300 1.00 98.56 125 HIS A N 1
ATOM 1037 C CA . HIS A 1 125 ? -24.386 -5.568 39.555 1.00 98.56 125 HIS A CA 1
ATOM 1038 C C . HIS A 1 125 ? -25.708 -6.330 39.632 1.00 98.56 125 HIS A C 1
ATOM 1040 O O . HIS A 1 125 ? -26.494 -6.069 40.542 1.00 98.56 125 HIS A O 1
ATOM 1046 N N . SER A 1 126 ? -25.936 -7.290 38.734 1.00 98.62 126 SER A N 1
ATOM 1047 C CA . SER A 1 126 ? -27.128 -8.141 38.758 1.00 98.62 126 SER A CA 1
ATOM 1048 C C . SER A 1 126 ? -27.221 -8.934 40.063 1.00 98.62 126 SER A C 1
ATOM 1050 O O . SER A 1 126 ? -28.289 -8.997 40.671 1.00 98.62 126 SER A O 1
ATOM 1052 N N . GLN A 1 127 ? -26.105 -9.501 40.526 1.00 98.56 127 GLN A N 1
ATOM 1053 C CA . GLN A 1 127 ? -26.055 -10.245 41.783 1.00 98.56 127 GLN A CA 1
ATOM 1054 C C . GLN A 1 127 ? -26.344 -9.338 42.984 1.00 98.56 127 GLN A C 1
ATOM 1056 O O . GLN A 1 127 ? -27.167 -9.681 43.832 1.00 98.56 127 GLN A O 1
ATOM 1061 N N . LYS A 1 128 ? -25.718 -8.156 43.040 1.00 98.56 128 LYS A N 1
ATOM 1062 C CA . LYS A 1 128 ? -25.945 -7.185 44.118 1.00 98.56 128 LYS A CA 1
ATOM 1063 C C . LYS A 1 128 ? -27.388 -6.680 44.143 1.00 98.56 128 LYS A C 1
ATOM 1065 O O . LYS A 1 128 ? -27.964 -6.519 45.214 1.00 98.56 128 LYS A O 1
ATOM 1070 N N . TYR A 1 129 ? -27.980 -6.448 42.973 1.00 98.56 129 TYR A N 1
ATOM 1071 C CA . TYR A 1 129 ? -29.382 -6.056 42.861 1.00 98.56 129 TYR A CA 1
ATOM 1072 C C . TYR A 1 129 ? -30.317 -7.151 43.389 1.00 98.56 129 TYR A C 1
ATOM 1074 O O . TYR A 1 129 ? -31.203 -6.858 44.188 1.00 98.56 129 TYR A O 1
ATOM 1082 N N . ALA A 1 130 ? -30.080 -8.413 43.016 1.00 98.56 130 ALA A N 1
ATOM 1083 C CA . ALA A 1 130 ? -30.862 -9.545 43.510 1.00 98.56 130 ALA A CA 1
ATOM 1084 C C . ALA A 1 130 ? -30.765 -9.708 45.039 1.00 98.56 130 ALA A C 1
ATOM 1086 O O . ALA A 1 130 ? -31.781 -9.937 45.692 1.00 98.56 130 ALA A O 1
ATOM 1087 N N . GLN A 1 131 ? -29.573 -9.526 45.619 1.00 98.38 131 GLN A N 1
ATOM 1088 C CA . GLN A 1 131 ? -29.372 -9.551 47.074 1.00 98.38 131 GLN A CA 1
ATOM 1089 C C . GLN A 1 131 ? -30.155 -8.440 47.780 1.00 98.38 131 GLN A C 1
ATOM 1091 O O . GLN A 1 131 ? -30.904 -8.713 48.714 1.00 98.38 131 GLN A O 1
ATOM 1096 N N . LEU A 1 132 ? -30.045 -7.197 47.297 1.00 98.56 132 LEU A N 1
ATOM 1097 C CA . LEU A 1 132 ? -30.777 -6.064 47.871 1.00 98.56 132 LEU A CA 1
ATOM 1098 C C . LEU A 1 132 ? -32.294 -6.252 47.779 1.00 98.56 132 LEU A C 1
ATOM 1100 O O . LEU A 1 132 ? -33.012 -5.893 48.710 1.00 98.56 132 LEU A O 1
ATOM 1104 N N . GLN A 1 133 ? -32.781 -6.823 46.675 1.00 98.31 133 GLN A N 1
ATOM 1105 C CA . GLN A 1 133 ? -34.194 -7.145 46.506 1.00 98.31 133 GLN A CA 1
ATOM 1106 C C . GLN A 1 133 ? -34.648 -8.198 47.529 1.00 98.31 133 GLN A C 1
ATOM 1108 O O . GLN A 1 133 ? -35.659 -8.004 48.198 1.00 98.31 133 GLN A O 1
ATOM 1113 N N . GLN A 1 134 ? -33.861 -9.259 47.730 1.00 98.44 134 GLN A N 1
ATOM 1114 C CA . GLN A 1 134 ? -34.155 -10.293 48.724 1.00 98.44 134 GLN A CA 1
ATOM 1115 C C . GLN A 1 134 ? -34.152 -9.744 50.163 1.00 98.44 134 GLN A C 1
ATOM 1117 O O . GLN A 1 134 ? -35.038 -10.076 50.956 1.00 98.44 134 GLN A O 1
ATOM 1122 N N . GLU A 1 135 ? -33.178 -8.900 50.514 1.00 98.38 135 GLU A N 1
ATOM 1123 C CA . GLU A 1 135 ? -33.097 -8.254 51.831 1.00 98.38 135 GLU A CA 1
ATOM 1124 C C . GLU A 1 135 ? -34.300 -7.340 52.078 1.00 98.38 135 GLU A C 1
ATOM 1126 O O . GLU A 1 135 ? -34.924 -7.403 53.139 1.00 98.38 135 GLU A O 1
ATOM 1131 N N . ARG A 1 136 ? -34.664 -6.532 51.076 1.00 98.31 136 ARG A N 1
ATOM 1132 C CA . ARG A 1 136 ? -35.863 -5.688 51.080 1.00 98.31 136 ARG A CA 1
ATOM 1133 C C . ARG A 1 136 ? -37.127 -6.507 51.325 1.00 98.31 136 ARG A C 1
ATOM 1135 O O . ARG A 1 136 ? -37.896 -6.158 52.217 1.00 98.31 136 ARG A O 1
ATOM 1142 N N . ASP A 1 137 ? -37.332 -7.585 50.576 1.00 98.38 137 ASP A N 1
ATOM 1143 C CA . ASP A 1 137 ? -38.535 -8.419 50.684 1.00 98.38 137 ASP A CA 1
ATOM 1144 C C . ASP A 1 137 ? -38.609 -9.130 52.049 1.00 98.38 137 ASP A C 1
ATOM 1146 O O . ASP A 1 137 ? -39.672 -9.196 52.676 1.00 98.38 137 ASP A O 1
ATOM 1150 N N . SER A 1 138 ? -37.461 -9.565 52.575 1.00 98.12 138 SER A N 1
ATOM 1151 C CA . SER A 1 138 ? -37.353 -10.147 53.920 1.00 98.12 138 SER A CA 1
ATOM 1152 C C . SER A 1 138 ? -37.679 -9.125 55.017 1.00 98.12 138 SER A C 1
ATOM 1154 O O . SER A 1 138 ? -38.433 -9.428 55.943 1.00 98.12 138 SER A O 1
ATOM 1156 N N . GLN A 1 139 ? -37.165 -7.894 54.907 1.00 98.00 139 GLN A N 1
ATOM 1157 C CA . GLN A 1 139 ? -37.473 -6.810 55.847 1.00 98.00 139 GLN A CA 1
ATOM 1158 C C . GLN A 1 139 ? -38.952 -6.425 55.807 1.00 98.00 139 GLN A C 1
ATOM 1160 O O . GLN A 1 139 ? -39.564 -6.252 56.860 1.00 98.00 139 GLN A O 1
ATOM 1165 N N . VAL A 1 140 ? -39.542 -6.323 54.612 1.00 98.25 140 VAL A N 1
ATOM 1166 C CA . VAL A 1 140 ? -40.977 -6.048 54.449 1.00 98.25 140 VAL A CA 1
ATOM 1167 C C . VAL A 1 140 ? -41.805 -7.127 55.140 1.00 98.25 140 VAL A C 1
ATOM 1169 O O . VAL A 1 140 ? -42.691 -6.789 55.921 1.00 98.25 140 VAL A O 1
ATOM 1172 N N . THR A 1 141 ? -41.476 -8.401 54.922 1.00 98.25 141 THR A N 1
ATOM 1173 C CA . THR A 1 141 ? -42.170 -9.532 55.559 1.00 98.25 141 THR A CA 1
ATOM 1174 C C . THR A 1 141 ? -42.045 -9.467 57.086 1.00 98.25 141 THR A C 1
ATOM 1176 O O . THR A 1 141 ? -43.043 -9.507 57.800 1.00 98.25 141 THR A O 1
ATOM 1179 N N . SER A 1 142 ? -40.834 -9.245 57.606 1.00 98.38 142 SER A N 1
ATOM 1180 C CA . SER A 1 142 ? -40.596 -9.126 59.051 1.00 98.38 142 SER A CA 1
ATOM 1181 C C . SER A 1 142 ? -41.339 -7.945 59.689 1.00 98.38 142 SER A C 1
ATOM 1183 O O . SER A 1 142 ? -41.819 -8.047 60.824 1.00 98.38 142 SER A O 1
ATOM 1185 N N . LEU A 1 143 ? -41.422 -6.805 58.999 1.00 98.19 143 LEU A N 1
ATOM 1186 C CA . LEU A 1 143 ? -42.174 -5.644 59.472 1.00 98.19 143 LEU A CA 1
ATOM 1187 C C . LEU A 1 143 ? -43.679 -5.916 59.449 1.00 98.19 143 LEU A C 1
ATOM 1189 O O . LEU A 1 143 ? -44.363 -5.558 60.406 1.00 98.19 143 LEU A O 1
ATOM 1193 N N . GLN A 1 144 ? -44.193 -6.577 58.408 1.00 98.19 144 GLN A N 1
ATOM 1194 C CA . GLN A 1 144 ? -45.598 -6.987 58.333 1.00 98.19 144 GLN A CA 1
ATOM 1195 C C . GLN A 1 144 ? -45.976 -7.906 59.501 1.00 98.19 144 GLN A C 1
ATOM 1197 O O . GLN A 1 144 ? -46.976 -7.642 60.172 1.00 98.19 144 GLN A O 1
ATOM 1202 N N . ASP A 1 145 ? -45.141 -8.900 59.811 1.00 98.06 145 ASP A N 1
ATOM 1203 C CA . ASP A 1 145 ? -45.332 -9.795 60.959 1.00 98.06 145 ASP A CA 1
ATOM 1204 C C . ASP A 1 145 ? -45.335 -9.034 62.291 1.00 98.06 145 ASP A C 1
ATOM 1206 O O . ASP A 1 145 ? -46.148 -9.300 63.178 1.00 98.06 145 ASP A O 1
ATOM 1210 N N . THR A 1 146 ? -44.438 -8.058 62.440 1.00 97.94 146 THR A N 1
ATOM 1211 C CA . THR A 1 146 ? -44.337 -7.238 63.658 1.00 97.94 146 THR A CA 1
ATOM 1212 C C . THR A 1 146 ? -45.570 -6.352 63.826 1.00 97.94 146 THR A C 1
ATOM 1214 O O . THR A 1 146 ? -46.155 -6.294 64.906 1.00 97.94 146 THR A O 1
ATOM 1217 N N . VAL A 1 147 ? -46.017 -5.704 62.745 1.00 98.25 147 VAL A N 1
ATOM 1218 C CA . VAL A 1 147 ? -47.252 -4.908 62.725 1.00 98.25 147 VAL A CA 1
ATOM 1219 C C . VAL A 1 147 ? -48.464 -5.776 63.056 1.00 98.25 147 VAL A C 1
ATOM 1221 O O . VAL A 1 147 ? -49.334 -5.337 63.808 1.00 98.25 147 VAL A O 1
ATOM 1224 N N . PHE A 1 148 ? -48.530 -7.001 62.531 1.00 98.25 148 PHE A N 1
ATOM 1225 C CA . PHE A 1 148 ? -49.602 -7.941 62.849 1.00 98.25 148 PHE A CA 1
ATOM 1226 C C . PHE A 1 148 ? -49.622 -8.296 64.343 1.00 98.25 148 PHE A C 1
ATOM 1228 O O . PHE A 1 148 ? -50.661 -8.146 64.987 1.00 98.25 148 PHE A O 1
ATOM 1235 N N . LYS A 1 149 ? -48.472 -8.673 64.920 1.00 98.00 149 LYS A N 1
ATOM 1236 C CA . LYS A 1 149 ? -48.345 -8.983 66.356 1.00 98.00 149 LYS A CA 1
ATOM 1237 C C . LYS A 1 149 ? -48.771 -7.809 67.240 1.00 98.00 149 LYS A C 1
ATOM 1239 O O . LYS A 1 149 ? -49.604 -7.986 68.121 1.00 98.00 149 LYS A O 1
ATOM 1244 N N . LEU A 1 150 ? -48.287 -6.599 66.949 1.00 98.12 150 LEU A N 1
ATOM 1245 C CA . LEU A 1 150 ? -48.649 -5.389 67.699 1.00 98.12 150 LEU A CA 1
ATOM 1246 C C . LEU A 1 150 ? -50.148 -5.063 67.609 1.00 98.12 150 LEU A C 1
ATOM 1248 O O . LEU A 1 150 ? -50.740 -4.580 68.575 1.00 98.12 150 LEU A O 1
ATOM 1252 N N . ARG A 1 151 ? -50.789 -5.323 66.461 1.00 97.75 151 ARG A N 1
ATOM 1253 C CA . ARG A 1 151 ? -52.244 -5.157 66.314 1.00 97.75 151 ARG A CA 1
ATOM 1254 C C . ARG A 1 151 ? -53.015 -6.137 67.195 1.00 97.75 151 ARG A C 1
ATOM 1256 O O . ARG A 1 151 ? -53.968 -5.713 67.851 1.00 97.75 151 ARG A O 1
ATOM 1263 N N . GLU A 1 152 ? -52.600 -7.401 67.240 1.00 97.88 152 GLU A N 1
ATOM 1264 C CA . GLU A 1 152 ? -53.221 -8.407 68.109 1.00 97.88 152 GLU A CA 1
ATOM 1265 C C . GLU A 1 152 ? -52.998 -8.092 69.595 1.00 97.88 152 GLU A C 1
ATOM 1267 O O . GLU A 1 152 ? -53.954 -8.102 70.371 1.00 97.88 152 GLU A O 1
ATOM 1272 N N . GLU A 1 153 ? -51.788 -7.695 69.996 1.00 97.31 153 GLU A N 1
ATOM 1273 C CA . GLU A 1 153 ? -51.508 -7.240 71.364 1.00 97.31 153 GLU A CA 1
ATOM 1274 C C . GLU A 1 153 ? -52.357 -6.021 71.747 1.00 97.31 153 GLU A C 1
ATOM 1276 O O . 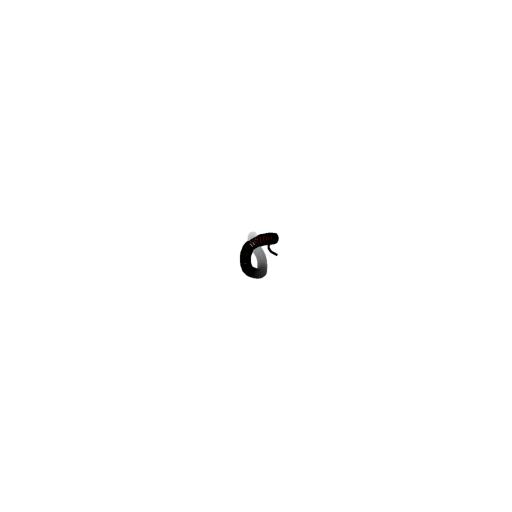GLU A 1 153 ? -52.969 -6.001 72.814 1.00 97.31 153 GLU A O 1
ATOM 1281 N N . SER A 1 154 ? -52.476 -5.023 70.862 1.00 97.44 154 SER A N 1
ATOM 1282 C CA . SER A 1 154 ? -53.327 -3.849 71.100 1.00 97.44 154 SER A CA 1
ATOM 1283 C C . SER A 1 154 ? -54.799 -4.235 71.276 1.00 97.44 154 SER A C 1
ATOM 1285 O O . SER A 1 154 ? -55.486 -3.687 72.141 1.00 97.44 154 SER A O 1
ATOM 1287 N N . LYS A 1 155 ? -55.295 -5.199 70.491 1.00 97.69 155 LYS A N 1
ATOM 1288 C CA . LYS A 1 155 ? -56.660 -5.729 70.612 1.00 97.69 155 LYS A CA 1
ATOM 1289 C C . LYS A 1 155 ? -56.874 -6.427 71.957 1.00 97.69 155 LYS A C 1
ATOM 1291 O O . LYS A 1 155 ? -57.882 -6.165 72.614 1.00 97.69 155 LYS A O 1
ATOM 1296 N N . LEU A 1 156 ? -55.929 -7.267 72.383 1.00 97.50 156 LEU A N 1
ATOM 1297 C CA . LEU A 1 156 ? -55.970 -7.931 73.689 1.00 97.50 156 LEU A CA 1
ATOM 1298 C C . LEU A 1 156 ? -55.923 -6.920 74.837 1.00 97.50 156 LEU A C 1
ATOM 1300 O O . LEU A 1 156 ? -56.721 -7.020 75.766 1.00 97.50 156 LEU A O 1
ATOM 1304 N N . LEU A 1 157 ? -55.060 -5.906 74.742 1.00 97.88 157 LEU A N 1
ATOM 1305 C CA . LEU A 1 157 ? -54.935 -4.864 75.756 1.00 97.88 157 LEU A CA 1
ATOM 13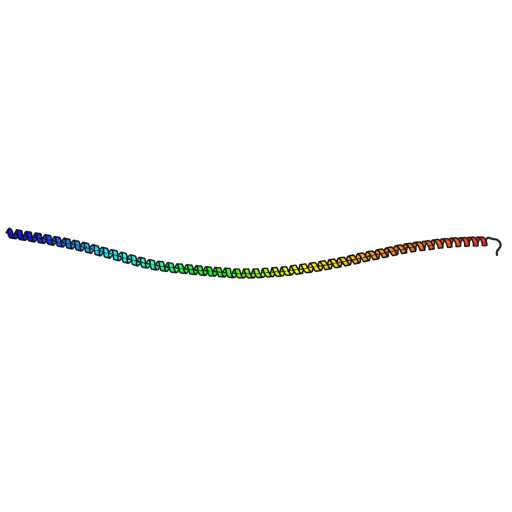06 C C . LEU A 1 157 ? -56.224 -4.044 75.894 1.00 97.88 157 LEU A C 1
ATOM 1308 O O . LEU A 1 157 ? -56.666 -3.780 77.010 1.00 97.88 157 LEU A O 1
ATOM 1312 N N . ARG A 1 158 ? -56.874 -3.689 74.776 1.00 97.19 158 ARG A N 1
ATOM 1313 C CA . ARG A 1 158 ? -58.187 -3.018 74.800 1.00 97.19 158 ARG A CA 1
ATOM 1314 C C . ARG A 1 158 ? -59.254 -3.875 75.473 1.00 97.19 158 ARG A C 1
ATOM 1316 O O . ARG A 1 158 ? -60.045 -3.337 76.242 1.00 97.19 158 ARG A O 1
ATOM 1323 N N . LYS A 1 159 ? -59.267 -5.185 75.201 1.00 97.25 159 LYS A N 1
ATOM 1324 C CA . LYS A 1 159 ? -60.197 -6.121 75.842 1.00 97.25 159 LYS A CA 1
ATOM 1325 C C . LYS A 1 159 ? -59.949 -6.198 77.350 1.00 97.25 159 LYS A C 1
ATOM 1327 O O . LYS A 1 159 ? -60.871 -5.966 78.119 1.00 97.25 159 LYS A O 1
ATOM 1332 N N . ALA A 1 160 ? -58.701 -6.408 77.767 1.00 96.88 160 ALA A N 1
ATOM 1333 C CA . ALA A 1 160 ? -58.330 -6.441 79.181 1.00 96.88 160 ALA A CA 1
ATOM 1334 C C . ALA A 1 160 ? -58.688 -5.130 79.904 1.00 96.88 160 ALA A C 1
ATOM 1336 O O . ALA A 1 160 ? -59.209 -5.153 81.015 1.00 96.88 160 ALA A O 1
ATOM 1337 N N . HIS A 1 161 ? -58.468 -3.981 79.256 1.00 96.94 161 HIS A N 1
ATOM 1338 C CA . HIS A 1 161 ? -58.869 -2.682 79.792 1.00 96.94 161 HIS A CA 1
ATOM 1339 C C . HIS A 1 161 ? -60.392 -2.571 79.969 1.00 96.94 161 HIS A C 1
ATOM 1341 O O . HIS A 1 161 ? -60.851 -2.076 80.996 1.00 96.94 161 HIS A O 1
ATOM 1347 N N . GLN A 1 162 ? -61.186 -3.017 78.988 1.00 96.81 162 GLN A N 1
ATOM 1348 C CA . GLN A 1 162 ? -62.650 -3.049 79.102 1.00 96.81 162 GLN A CA 1
ATOM 1349 C C . GLN A 1 162 ? -63.106 -3.958 80.248 1.00 96.81 162 GLN A C 1
ATOM 1351 O O . GLN A 1 162 ? -63.932 -3.531 81.051 1.00 96.81 162 GLN A O 1
ATOM 1356 N N . ASP A 1 163 ? -62.523 -5.151 80.371 1.00 96.38 163 ASP A N 1
ATOM 1357 C CA . ASP A 1 163 ? -62.859 -6.109 81.428 1.00 96.38 163 ASP A CA 1
ATOM 1358 C C . ASP A 1 163 ? -62.597 -5.514 82.825 1.00 96.38 163 ASP A C 1
ATOM 1360 O O . ASP A 1 163 ? -63.472 -5.550 83.692 1.00 96.38 163 ASP A O 1
ATOM 1364 N N . VAL A 1 164 ? -61.429 -4.891 83.033 1.00 96.69 164 VAL A N 1
ATOM 1365 C CA . VAL A 1 164 ? -61.087 -4.207 84.295 1.00 96.69 164 VAL A CA 1
ATOM 1366 C C . VAL A 1 164 ? -62.016 -3.022 84.557 1.00 96.69 164 VAL A C 1
ATOM 1368 O O . VAL A 1 164 ? -62.454 -2.822 85.689 1.00 96.69 164 VAL A O 1
ATOM 1371 N N . HIS A 1 165 ? -62.355 -2.241 83.530 1.00 96.75 165 HIS A N 1
ATOM 1372 C CA . HIS A 1 165 ? -63.280 -1.120 83.672 1.00 96.75 165 HIS A CA 1
ATOM 1373 C C . HIS A 1 165 ? -64.680 -1.584 84.105 1.00 96.75 165 HIS A C 1
ATOM 1375 O O . HIS A 1 165 ? -65.257 -1.014 85.031 1.00 96.75 165 HIS A O 1
ATOM 1381 N N . SER A 1 166 ? -65.204 -2.652 83.499 1.00 96.12 166 SER A N 1
ATOM 1382 C CA . SER A 1 166 ? -66.478 -3.257 83.899 1.00 96.12 166 SER A CA 1
ATOM 1383 C C . SER A 1 166 ? -66.436 -3.809 85.327 1.00 96.12 166 SER A C 1
ATOM 1385 O O . SER A 1 166 ? -67.380 -3.593 86.088 1.00 96.12 166 SER A O 1
ATOM 1387 N N . GLN A 1 167 ? -65.341 -4.466 85.724 1.00 95.38 167 GLN A N 1
ATOM 1388 C CA . GLN A 1 167 ? -65.149 -4.933 87.104 1.00 95.38 167 GLN A CA 1
ATOM 1389 C C . GLN A 1 167 ? -65.126 -3.771 88.105 1.00 95.38 167 GLN A C 1
ATOM 1391 O O . GLN A 1 167 ? -65.777 -3.848 89.146 1.00 95.38 167 GLN A O 1
ATOM 1396 N N . LEU A 1 168 ? -64.432 -2.676 87.780 1.00 95.62 168 LEU A N 1
ATOM 1397 C CA . LEU A 1 168 ? -64.379 -1.477 88.616 1.00 95.62 168 LEU A CA 1
ATOM 1398 C C . LEU A 1 168 ? -65.769 -0.853 88.799 1.00 95.62 168 LEU A C 1
ATOM 1400 O O . LEU A 1 168 ? -66.139 -0.536 89.927 1.00 95.62 168 LEU A O 1
ATOM 1404 N N . LEU A 1 169 ? -66.551 -0.717 87.721 1.00 95.00 169 LEU A N 1
ATOM 1405 C CA . LEU A 1 169 ? -67.925 -0.204 87.790 1.00 95.00 169 LEU A CA 1
ATOM 1406 C C . LEU A 1 169 ? -68.816 -1.086 88.671 1.00 95.00 169 LEU A C 1
ATOM 1408 O O . LEU A 1 169 ? -69.568 -0.574 89.497 1.00 95.00 169 LEU A O 1
ATOM 1412 N N . SER A 1 170 ? -68.699 -2.410 88.536 1.00 94.56 170 SER A N 1
ATOM 1413 C CA . SER A 1 170 ? -69.428 -3.357 89.385 1.00 94.56 170 SER A CA 1
ATOM 1414 C C . SER A 1 170 ? -69.047 -3.211 90.860 1.00 94.56 170 SER A C 1
ATOM 1416 O O . SER A 1 170 ? -69.926 -3.210 91.719 1.00 94.56 170 SER A O 1
ATOM 1418 N N . ALA A 1 171 ? -67.755 -3.075 91.170 1.00 93.50 171 ALA A N 1
ATOM 1419 C CA . ALA A 1 171 ? -67.281 -2.890 92.540 1.00 93.50 171 ALA A CA 1
ATOM 1420 C C . ALA A 1 171 ? -67.737 -1.545 93.132 1.00 93.50 171 ALA A C 1
ATOM 1422 O O . ALA A 1 171 ? -68.109 -1.479 94.301 1.00 93.50 171 ALA A O 1
ATOM 1423 N N . GLN A 1 172 ? -67.755 -0.479 92.326 1.00 92.38 172 GLN A N 1
ATOM 1424 C CA . GLN A 1 172 ? -68.291 0.824 92.726 1.00 92.38 172 GLN A CA 1
ATOM 1425 C C . GLN A 1 172 ? -69.791 0.754 93.031 1.00 92.38 172 GLN A C 1
ATOM 1427 O O . GLN A 1 172 ? -70.214 1.268 94.063 1.00 92.38 172 GLN A O 1
ATOM 1432 N N . ALA A 1 173 ? -70.577 0.082 92.182 1.00 91.12 173 ALA A N 1
ATOM 1433 C CA . ALA A 1 173 ? -72.005 -0.126 92.418 1.00 91.12 173 ALA A CA 1
ATOM 1434 C C . ALA A 1 173 ? -72.255 -0.889 93.729 1.00 91.12 173 ALA A C 1
ATOM 1436 O O . ALA A 1 173 ? -73.018 -0.422 94.570 1.00 91.12 173 ALA A O 1
ATOM 1437 N N . GLN A 1 174 ? -71.532 -1.993 93.955 1.00 91.56 174 GLN A N 1
ATOM 1438 C CA . GLN A 1 174 ? -71.591 -2.737 95.218 1.00 91.56 174 GLN A CA 1
ATOM 1439 C C . GLN A 1 174 ? -71.210 -1.863 96.420 1.00 91.56 174 GLN A C 1
ATOM 1441 O O . GLN A 1 174 ? -71.859 -1.920 97.461 1.00 91.56 174 GLN A O 1
ATOM 1446 N N . MET A 1 175 ? -70.171 -1.032 96.301 1.00 89.81 175 MET A N 1
ATOM 1447 C CA . MET A 1 175 ? -69.750 -0.140 97.383 1.00 89.81 175 MET A CA 1
ATOM 1448 C C . MET A 1 175 ? -70.826 0.901 97.725 1.00 89.81 175 MET A C 1
ATOM 1450 O O . MET A 1 175 ? -71.038 1.181 98.907 1.00 89.81 175 MET A O 1
ATOM 1454 N N . GLU A 1 176 ? -71.521 1.454 96.727 1.00 88.62 176 GLU A N 1
ATOM 1455 C CA . GLU A 1 176 ? -72.647 2.363 96.970 1.00 88.62 176 GLU A CA 1
ATOM 1456 C C . GLU A 1 176 ? -73.851 1.646 97.588 1.00 88.62 176 GLU A C 1
ATOM 1458 O O . GLU A 1 176 ? -74.458 2.185 98.512 1.00 88.62 176 GLU A O 1
ATOM 1463 N N . GLU A 1 177 ? -74.156 0.413 97.177 1.00 88.38 177 GLU A N 1
ATOM 1464 C CA . GLU A 1 177 ? -75.169 -0.417 97.844 1.00 88.38 177 GLU A CA 1
ATOM 1465 C C . GLU A 1 177 ? -74.815 -0.651 99.323 1.00 88.38 177 GLU A C 1
ATOM 1467 O O . GLU A 1 177 ? -75.655 -0.456 100.205 1.00 88.38 177 GLU A O 1
ATOM 1472 N N . PHE A 1 178 ? -73.554 -0.986 99.628 1.00 87.56 178 PHE A N 1
ATOM 1473 C CA . PHE A 1 178 ? -73.080 -1.127 101.008 1.00 87.56 178 PHE A CA 1
ATOM 1474 C C . PHE A 1 178 ? -73.159 0.186 101.794 1.00 87.56 178 PHE A C 1
ATOM 1476 O O . PHE A 1 178 ? -73.517 0.167 102.976 1.00 87.56 178 PHE A O 1
ATOM 1483 N N . ARG A 1 179 ? -72.844 1.331 101.172 1.00 86.62 179 ARG A N 1
ATOM 1484 C CA . ARG A 1 179 ? -72.988 2.647 101.812 1.00 86.62 179 ARG A CA 1
ATOM 1485 C C . ARG A 1 179 ? -74.454 2.931 102.133 1.00 86.62 179 ARG A C 1
ATOM 1487 O O . ARG A 1 179 ? -74.751 3.270 103.276 1.00 86.62 179 ARG A O 1
ATOM 1494 N N . GLN A 1 180 ? -75.357 2.753 101.170 1.00 85.75 180 GLN A N 1
ATOM 1495 C CA . GLN A 1 180 ? -76.795 2.957 101.367 1.00 85.75 180 GLN A CA 1
ATOM 1496 C C . GLN A 1 180 ? -77.347 2.037 102.462 1.00 85.75 180 GLN A C 1
ATOM 1498 O O . GLN A 1 180 ? -78.094 2.492 103.328 1.00 85.75 180 GLN A O 1
ATOM 1503 N N . LEU A 1 181 ? -76.925 0.769 102.490 1.00 84.31 181 LEU A N 1
ATOM 1504 C CA . LEU A 1 181 ? -77.289 -0.178 103.544 1.00 84.31 181 LEU A CA 1
ATOM 1505 C C . LEU A 1 181 ? -76.784 0.284 104.918 1.00 84.31 181 LEU A C 1
ATOM 1507 O O . LEU A 1 181 ? -77.536 0.270 105.891 1.00 84.31 181 LEU A O 1
ATOM 1511 N N . LYS A 1 182 ? -75.528 0.735 105.007 1.00 81.94 182 LYS A N 1
ATOM 1512 C CA . LYS A 1 182 ? -74.946 1.271 106.245 1.00 81.94 182 LYS A CA 1
ATOM 1513 C C . LYS A 1 182 ? -75.702 2.506 106.740 1.00 81.94 182 LYS A C 1
ATOM 1515 O O . LYS A 1 182 ? -75.975 2.609 107.934 1.00 81.94 182 LYS A O 1
ATOM 1520 N N . GLU A 1 183 ? -76.059 3.424 105.847 1.00 82.62 183 GLU A N 1
ATOM 1521 C CA . GLU A 1 183 ? -76.857 4.607 106.184 1.00 82.62 183 GLU A CA 1
ATOM 1522 C C . GLU A 1 183 ? -78.278 4.240 106.635 1.00 82.62 183 GLU A C 1
ATOM 1524 O O . GLU A 1 183 ? -78.784 4.822 107.595 1.00 82.62 183 GLU A O 1
ATOM 1529 N N . ALA A 1 184 ? -78.917 3.258 105.992 1.00 76.50 184 ALA A N 1
ATOM 1530 C CA . ALA A 1 184 ? -80.223 2.746 106.403 1.00 76.50 184 ALA A CA 1
ATOM 1531 C C . ALA A 1 184 ? -80.170 2.103 107.800 1.00 76.50 184 ALA A C 1
ATOM 1533 O O . ALA A 1 184 ? -81.030 2.379 108.637 1.00 76.50 184 ALA A O 1
ATOM 1534 N N . LEU A 1 185 ? -79.125 1.317 108.086 1.00 74.00 185 LEU A N 1
ATOM 1535 C CA . LEU A 1 185 ? -78.883 0.722 109.404 1.00 74.00 185 LEU A CA 1
ATOM 1536 C C . LEU A 1 185 ? -78.673 1.791 110.490 1.00 74.00 185 LEU A C 1
ATOM 1538 O O . LEU A 1 185 ? -79.229 1.666 111.577 1.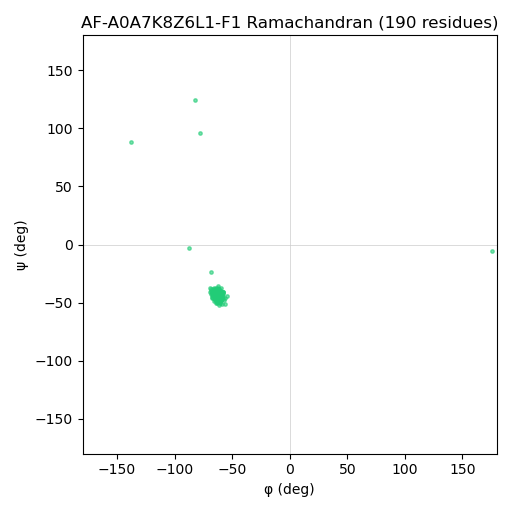00 74.00 185 LEU A O 1
ATOM 1542 N N . GLN A 1 186 ? -77.935 2.869 110.199 1.00 69.50 186 GLN A N 1
ATOM 1543 C CA . GLN A 1 186 ? -77.721 3.984 111.137 1.00 69.50 186 GLN A CA 1
ATOM 1544 C C . GLN A 1 186 ? -78.986 4.813 111.421 1.00 69.50 186 GLN A C 1
ATOM 1546 O O . GLN A 1 186 ? -79.065 5.467 112.461 1.00 69.50 186 GLN A O 1
ATOM 1551 N N . LYS A 1 187 ? -79.974 4.805 110.518 1.00 69.81 187 LYS A N 1
ATOM 1552 C CA . LYS A 1 187 ? -81.247 5.534 110.669 1.00 69.81 187 LYS A CA 1
ATOM 1553 C C . LYS A 1 187 ? -82.330 4.742 111.414 1.00 69.81 187 LYS A C 1
ATOM 1555 O O . LYS A 1 187 ? -83.399 5.295 111.666 1.00 69.81 187 LYS A O 1
ATOM 1560 N N . MET A 1 188 ? -82.079 3.487 111.799 1.00 59.97 188 MET A N 1
ATOM 1561 C CA . MET A 1 188 ? -83.009 2.714 112.628 1.00 59.97 188 MET A CA 1
ATOM 1562 C C . MET A 1 188 ? -82.844 3.058 114.123 1.00 59.97 188 MET A C 1
ATOM 1564 O O . MET A 1 188 ? -81.747 2.916 114.668 1.00 59.97 188 MET A O 1
ATOM 1568 N N . PRO A 1 189 ? -83.909 3.482 114.832 1.00 55.34 189 PRO A N 1
ATOM 1569 C CA . PRO A 1 189 ? -83.838 3.770 116.259 1.00 55.34 189 PRO A CA 1
ATOM 1570 C C . PRO A 1 189 ? -83.862 2.451 117.040 1.00 55.34 189 PRO A C 1
ATOM 1572 O O . PRO A 1 189 ? -84.922 1.880 117.280 1.00 55.34 189 PRO A O 1
ATOM 1575 N N . GLY A 1 190 ? -82.685 1.941 117.406 1.00 53.62 190 GLY A N 1
ATOM 1576 C CA . GLY A 1 190 ? -82.597 0.701 118.186 1.00 53.62 190 GLY A CA 1
ATOM 1577 C C . GLY A 1 190 ? -81.205 0.140 118.475 1.00 53.62 190 GLY A C 1
ATOM 1578 O O . GLY A 1 190 ? -81.118 -0.816 119.233 1.00 53.62 190 GLY A O 1
ATOM 1579 N N . PHE A 1 191 ? -80.126 0.712 117.938 1.00 47.12 191 PHE A N 1
ATOM 1580 C CA . PHE A 1 191 ? -78.764 0.282 118.271 1.00 47.12 191 PHE A CA 1
ATOM 1581 C C . PHE A 1 191 ? -77.848 1.501 118.457 1.00 47.12 191 PHE A C 1
ATOM 1583 O O . PHE A 1 191 ? -77.236 1.988 117.508 1.00 47.12 191 PHE A O 1
ATOM 1590 N N . ARG A 1 192 ? -77.802 2.012 119.693 1.00 42.72 192 ARG A N 1
ATOM 1591 C CA . ARG A 1 192 ? -76.594 2.637 120.252 1.00 42.72 192 ARG A CA 1
ATOM 1592 C C . ARG A 1 192 ? -75.846 1.583 121.046 1.00 42.72 192 ARG A C 1
ATOM 1594 O O . ARG A 1 192 ? -76.546 0.788 121.711 1.00 42.72 192 ARG A O 1
#

Solvent-accessible surface area (backbone atoms only — not comparable to full-atom values): 10210 Å² total; per-residue (Å²): 112,70,69,63,48,53,52,50,51,51,50,49,53,53,50,52,53,50,52,51,50,51,51,53,50,49,53,52,49,52,52,52,50,51,53,52,52,53,51,48,56,50,50,54,52,51,52,52,47,52,53,52,50,53,52,48,53,53,51,52,53,50,51,52,54,49,53,54,51,50,53,50,53,50,52,52,50,52,51,50,52,52,49,52,52,50,53,54,51,51,54,51,52,51,52,52,51,55,50,50,53,49,51,52,51,53,49,51,51,50,51,53,49,52,54,51,51,52,50,53,53,51,51,52,49,52,51,53,50,54,50,55,51,52,54,50,55,51,50,52,52,54,48,52,53,49,54,51,51,51,51,52,50,52,52,51,51,52,48,53,51,49,54,51,51,53,50,50,52,52,52,51,51,52,50,50,52,53,48,52,51,51,53,54,59,71,70,49,94,84,78,131

pLDDT: mean 94.09, std 9.54, range [42.72, 98.75]

Mean predicted aligned error: 13.09 Å

Organism: NCBI:txid419690

Secondary structure (DSSP, 8-state):
-HHHHHHHHHHHHHHHHHHHHHHHHHHHHHHHHHHHHHHHHHHHHHHHHHHHHHHHHHHHHHHHHHHHHHHHHHHHHHHHHHHHHHHHHHHHHHHHHHHHHHHHHHHHHHHHHHHHHHHHHHHHHHHHHHHHHHHHHHHHHHHHHHHHHHHHHHHHHHHHHHHHHHHHHHHHHHHHHHHHHHHHHHTSTT--

InterPro domains:
  IPR042336 Golgi integral membrane protein 4 [PTHR22909] (1-192)

Sequence (192 aa):
GVFLYNHLQQKVRTAEALAQKYKQQQEALSAQLQVVYEHRARLERSLQKERGEHKKTKEDFLVYKLEAQEALNKEKQDSMNRYGALSSQHKILKNQHDDVKKQLLDLQLQHNSLKLEHRKTLESHSQKYAQLQQERDSQVTSLQDTVFKLREESKLLRKAHQDVHSQLLSAQAQMEEFRQLKEALQKMPGFR